Protein AF-A0A5M3MTY5-F1 (afdb_monomer)

Organism: Coniophora puteana (strain RWD-64-598) (NCBI:txid741705)

Structure (mmCIF, N/CA/C/O backbone):
data_AF-A0A5M3MTY5-F1
#
_entry.id   AF-A0A5M3MTY5-F1
#
loop_
_atom_site.group_PDB
_atom_site.id
_atom_site.type_symbol
_atom_site.label_atom_id
_atom_site.label_alt_id
_atom_site.label_comp_id
_atom_site.label_asym_id
_atom_site.label_entity_id
_atom_site.label_seq_id
_atom_site.pdbx_PDB_ins_code
_atom_site.Cartn_x
_atom_site.Cartn_y
_atom_site.Cartn_z
_atom_site.occupancy
_atom_site.B_iso_or_equiv
_atom_site.auth_seq_id
_atom_site.auth_comp_id
_atom_site.auth_asym_id
_atom_site.auth_atom_id
_atom_site.pdbx_PDB_model_num
ATOM 1 N N . MET A 1 1 ? 20.789 44.367 -53.274 1.00 40.34 1 MET A N 1
ATOM 2 C CA . MET A 1 1 ? 20.103 43.504 -52.290 1.00 40.34 1 MET A CA 1
ATOM 3 C C . MET A 1 1 ? 20.953 42.261 -52.103 1.00 40.34 1 MET A C 1
ATOM 5 O O . MET A 1 1 ? 20.947 41.407 -52.975 1.00 40.34 1 MET A O 1
ATOM 9 N N . ALA A 1 2 ? 21.755 42.217 -51.040 1.00 40.66 2 ALA A N 1
ATOM 10 C CA . ALA A 1 2 ? 22.569 41.060 -50.679 1.00 40.66 2 ALA A CA 1
ATOM 11 C C . ALA A 1 2 ? 21.967 40.457 -49.405 1.00 40.66 2 ALA A C 1
ATOM 13 O O . ALA A 1 2 ? 21.830 41.162 -48.406 1.00 40.66 2 ALA A O 1
ATOM 14 N N . ALA A 1 3 ? 21.542 39.197 -49.475 1.00 44.22 3 ALA A N 1
ATOM 15 C CA . ALA A 1 3 ? 21.008 38.455 -48.342 1.00 44.22 3 ALA A CA 1
ATOM 16 C C . ALA A 1 3 ? 22.169 37.788 -47.596 1.00 44.22 3 ALA A C 1
ATOM 18 O O . ALA A 1 3 ? 22.919 37.008 -48.177 1.00 44.22 3 ALA A O 1
ATOM 19 N N . ILE A 1 4 ? 22.324 38.132 -46.319 1.00 45.62 4 ILE A N 1
ATOM 20 C CA . ILE A 1 4 ? 23.281 37.516 -45.402 1.00 45.62 4 ILE A CA 1
ATOM 21 C C . ILE A 1 4 ? 22.563 36.336 -44.747 1.00 45.62 4 ILE A C 1
ATOM 23 O O . ILE A 1 4 ? 21.676 36.528 -43.920 1.00 45.62 4 ILE A O 1
ATOM 27 N N . THR A 1 5 ? 22.920 35.116 -45.136 1.00 51.41 5 THR A N 1
ATOM 28 C CA . THR A 1 5 ? 22.515 33.882 -44.455 1.00 51.41 5 THR A CA 1
ATOM 29 C C . THR A 1 5 ? 23.591 33.515 -43.438 1.00 51.41 5 THR A C 1
ATOM 31 O O . THR A 1 5 ? 24.641 32.995 -43.813 1.00 51.41 5 THR A O 1
ATOM 34 N N . SER A 1 6 ? 23.360 33.805 -42.157 1.00 47.09 6 SER A N 1
ATOM 35 C CA . SER A 1 6 ? 24.191 33.299 -41.064 1.00 47.09 6 SER A CA 1
ATOM 36 C C . SER A 1 6 ? 23.763 31.872 -40.715 1.00 47.09 6 SER A C 1
ATOM 38 O O . SER A 1 6 ? 22.662 31.630 -40.225 1.00 47.09 6 SER A O 1
ATOM 40 N N . SER A 1 7 ? 24.637 30.905 -40.996 1.00 43.09 7 SER A N 1
ATOM 41 C CA . SER A 1 7 ? 24.494 29.527 -40.533 1.00 43.09 7 SER A CA 1
ATOM 42 C C . SER A 1 7 ? 24.956 29.438 -39.080 1.00 43.09 7 SER A C 1
ATOM 44 O O . SER A 1 7 ? 26.149 29.551 -38.799 1.00 43.09 7 SER A O 1
ATOM 46 N N . TRP A 1 8 ? 24.022 29.236 -38.157 1.00 44.97 8 TRP A N 1
ATOM 47 C CA . TRP A 1 8 ? 24.333 28.870 -36.780 1.00 44.97 8 TRP A CA 1
ATOM 48 C C . TRP A 1 8 ? 24.581 27.362 -36.730 1.00 44.97 8 TRP A C 1
ATOM 50 O O . TRP A 1 8 ? 23.643 26.572 -36.787 1.00 44.97 8 TRP A O 1
ATOM 60 N N . THR A 1 9 ? 25.844 26.950 -36.669 1.00 48.19 9 THR A N 1
ATOM 61 C CA . THR A 1 9 ? 26.203 25.567 -36.340 1.00 48.19 9 THR A CA 1
ATOM 62 C C . THR A 1 9 ? 26.077 25.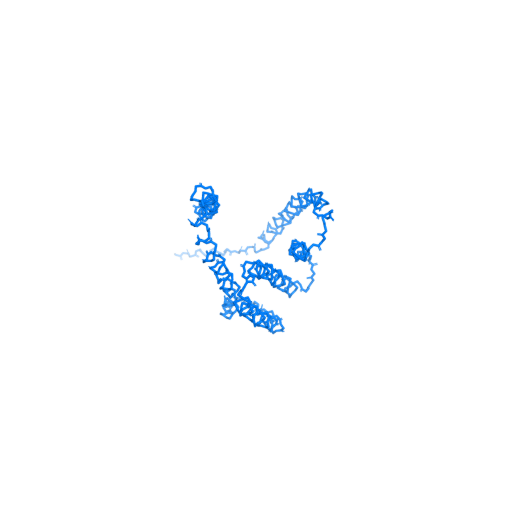403 -34.831 1.00 48.19 9 THR A C 1
ATOM 64 O O . THR A 1 9 ? 26.938 25.854 -34.076 1.00 48.19 9 THR A O 1
ATOM 67 N N . PHE A 1 10 ? 24.957 24.827 -34.401 1.00 49.91 10 PHE A N 1
ATOM 68 C CA . PHE A 1 10 ? 24.716 24.446 -33.015 1.00 49.91 10 PHE A CA 1
ATOM 69 C C . PHE A 1 10 ? 25.682 23.309 -32.651 1.00 49.91 10 PHE A C 1
ATOM 71 O O . PHE A 1 10 ? 25.697 22.273 -33.310 1.00 49.91 10 PHE A O 1
ATOM 78 N N . ASN A 1 11 ? 26.552 23.545 -31.671 1.00 47.94 11 ASN A N 1
ATOM 79 C CA . ASN A 1 11 ? 27.636 22.636 -31.309 1.00 47.94 11 ASN A CA 1
ATOM 80 C C . ASN A 1 11 ? 27.154 21.705 -30.181 1.00 47.94 11 ASN A C 1
ATOM 82 O O . ASN A 1 11 ? 27.342 22.011 -29.004 1.00 47.94 11 ASN A O 1
ATOM 86 N N . GLU A 1 12 ? 26.476 20.609 -30.544 1.00 51.62 12 GLU A N 1
ATOM 87 C CA . GLU A 1 12 ? 25.853 19.646 -29.608 1.00 51.62 12 GLU A CA 1
ATOM 88 C C . GLU A 1 12 ? 26.841 19.099 -28.564 1.00 51.62 12 GLU A C 1
ATOM 90 O O . GLU A 1 12 ? 26.490 18.940 -27.400 1.00 51.62 12 GLU A O 1
ATOM 95 N N . THR A 1 13 ? 28.117 18.949 -28.923 1.00 53.03 13 THR A N 1
ATOM 96 C CA . THR A 1 13 ? 29.144 18.370 -28.042 1.00 53.03 13 THR A CA 1
ATOM 97 C C . THR A 1 13 ? 29.456 19.198 -26.795 1.00 53.03 13 THR A C 1
ATOM 99 O O . THR A 1 13 ? 30.061 18.683 -25.861 1.00 53.03 13 THR A O 1
ATOM 102 N N . GLN A 1 14 ? 29.108 20.489 -26.775 1.00 46.53 14 GLN A N 1
ATOM 103 C CA . GLN A 1 14 ? 29.392 21.356 -25.628 1.00 46.53 14 GLN A CA 1
ATOM 104 C C . GLN A 1 14 ? 28.299 21.283 -24.550 1.00 46.53 14 GLN A C 1
ATOM 106 O O . GLN A 1 14 ? 28.597 21.513 -23.384 1.00 46.53 14 GLN A O 1
ATOM 111 N N . TYR A 1 15 ? 27.066 20.920 -24.917 1.00 53.62 15 TYR A N 1
ATOM 112 C CA . TYR A 1 15 ? 25.978 20.738 -23.951 1.00 53.62 15 TYR A CA 1
ATOM 113 C C . TYR A 1 15 ? 26.081 19.407 -23.200 1.00 53.62 15 TYR A C 1
ATOM 115 O O . TYR A 1 15 ? 25.767 19.364 -22.012 1.00 53.62 15 TYR A O 1
ATOM 123 N N . ASP A 1 16 ? 26.567 18.349 -23.852 1.00 51.66 16 ASP A N 1
ATOM 124 C CA . ASP A 1 16 ? 26.639 17.021 -23.232 1.00 51.66 16 ASP A CA 1
ATOM 125 C C . ASP A 1 16 ? 27.664 16.965 -22.083 1.00 51.66 16 ASP A C 1
ATOM 127 O O . ASP A 1 16 ? 27.363 16.438 -21.015 1.00 51.66 16 ASP A O 1
ATOM 131 N N . LEU A 1 17 ? 28.828 17.611 -22.237 1.00 56.81 17 LEU A N 1
ATOM 132 C CA . LEU A 1 17 ? 29.884 17.617 -21.211 1.00 56.81 17 LEU A CA 1
ATOM 133 C C . LEU A 1 17 ? 29.506 18.414 -19.949 1.00 56.81 17 LEU A C 1
ATOM 135 O O . LEU A 1 17 ? 29.879 18.037 -18.842 1.00 56.81 17 LEU A O 1
ATOM 139 N N . GLU A 1 18 ? 28.747 19.504 -20.090 1.00 53.78 18 GLU A N 1
ATOM 140 C CA . GLU A 1 18 ? 28.342 20.348 -18.953 1.00 53.78 18 GLU A CA 1
ATOM 141 C C . GLU A 1 18 ? 27.180 19.726 -18.152 1.00 53.78 18 GLU A C 1
ATOM 143 O O . GLU A 1 18 ? 27.037 19.954 -16.946 1.00 53.78 18 GLU A O 1
ATOM 148 N N . VAL A 1 19 ? 26.357 18.898 -18.807 1.00 55.38 19 VAL A N 1
ATOM 149 C CA . VAL A 1 19 ? 25.283 18.128 -18.165 1.00 55.38 19 VAL A CA 1
ATOM 150 C C . VAL A 1 19 ? 25.847 16.930 -17.394 1.00 55.38 19 VAL A C 1
ATOM 152 O O . VAL A 1 19 ? 25.357 16.644 -16.300 1.00 55.38 19 VAL A O 1
ATOM 155 N N . GLU A 1 20 ? 26.899 16.282 -17.899 1.00 57.00 20 GLU A N 1
ATOM 156 C CA . GLU A 1 20 ? 27.524 15.110 -17.269 1.00 57.00 20 GLU A CA 1
ATOM 157 C C . GLU A 1 20 ? 28.272 15.475 -15.967 1.00 57.00 20 GLU A C 1
ATOM 159 O O . GLU A 1 20 ? 28.032 14.850 -14.933 1.00 57.00 20 GLU A O 1
ATOM 164 N N . ASP A 1 21 ? 29.033 16.579 -15.946 1.00 58.31 21 ASP A N 1
ATOM 165 C CA . ASP A 1 21 ? 29.718 17.075 -14.731 1.00 58.31 21 ASP A CA 1
ATOM 166 C C . ASP A 1 21 ? 28.735 17.575 -13.646 1.00 58.31 21 ASP A C 1
ATOM 168 O O . ASP A 1 21 ? 28.963 17.436 -12.439 1.00 58.31 21 ASP A O 1
ATOM 172 N N . SER A 1 22 ? 27.598 18.141 -14.061 1.00 55.97 22 SER A N 1
ATOM 173 C CA . SER A 1 22 ? 26.515 18.593 -13.174 1.00 55.97 22 SER A CA 1
ATOM 174 C C . SER A 1 22 ? 25.747 17.422 -12.544 1.00 55.97 22 SER A C 1
ATOM 176 O O . SER A 1 22 ? 25.357 17.482 -11.368 1.00 55.97 22 SER A O 1
ATOM 178 N N . LEU A 1 23 ? 25.543 16.344 -13.306 1.00 57.47 23 LEU A N 1
ATOM 179 C CA . LEU A 1 23 ? 24.902 15.115 -12.840 1.00 57.47 23 LEU A CA 1
ATOM 180 C C . LEU A 1 23 ? 25.797 14.351 -11.860 1.00 57.47 23 LEU A C 1
ATOM 182 O O . LEU A 1 23 ? 25.300 13.928 -10.815 1.00 57.47 23 LEU A O 1
ATOM 186 N N . ASP A 1 24 ? 27.100 14.262 -12.125 1.00 62.66 24 ASP A N 1
ATOM 187 C CA . ASP A 1 24 ? 28.046 13.535 -11.269 1.00 62.66 24 ASP A CA 1
ATOM 188 C C . ASP A 1 24 ? 28.274 14.242 -9.915 1.00 62.66 24 ASP A C 1
ATOM 190 O O . ASP A 1 24 ? 28.250 13.629 -8.837 1.00 62.66 24 ASP A O 1
ATOM 194 N N . ALA A 1 25 ? 28.346 15.579 -9.929 1.00 57.53 25 ALA A N 1
ATOM 195 C CA . ALA A 1 25 ? 28.434 16.383 -8.709 1.00 57.53 25 ALA A CA 1
ATOM 196 C C . ALA A 1 25 ? 27.156 16.296 -7.849 1.00 57.53 25 ALA A C 1
ATOM 198 O O . ALA A 1 25 ? 27.225 16.245 -6.615 1.00 57.53 25 ALA A O 1
ATOM 199 N N . ARG A 1 26 ? 25.972 16.241 -8.475 1.00 54.19 26 ARG A N 1
ATOM 200 C CA . ARG A 1 26 ? 24.691 16.082 -7.765 1.00 54.19 26 ARG A CA 1
ATOM 201 C C . ARG A 1 26 ? 24.493 14.665 -7.232 1.00 54.19 26 ARG A C 1
ATOM 203 O O . ARG A 1 26 ? 24.020 14.523 -6.103 1.00 54.19 26 ARG A O 1
ATOM 210 N N . ALA A 1 27 ? 24.902 13.645 -7.983 1.00 59.47 27 ALA A N 1
ATOM 211 C CA . ALA A 1 27 ? 24.867 12.252 -7.547 1.00 59.47 27 ALA A CA 1
ATOM 212 C C . ALA A 1 27 ? 25.756 12.033 -6.313 1.00 59.47 27 ALA A C 1
ATOM 214 O O . ALA A 1 27 ? 25.330 11.420 -5.333 1.00 59.47 27 ALA A O 1
ATOM 215 N N . THR A 1 28 ? 26.947 12.634 -6.291 1.00 55.75 28 THR A N 1
ATOM 216 C CA . THR A 1 28 ? 27.901 12.493 -5.180 1.00 55.75 28 THR A CA 1
ATOM 217 C C . THR A 1 28 ? 27.447 13.212 -3.898 1.00 55.75 28 THR A C 1
ATOM 219 O O . THR A 1 28 ? 27.681 12.732 -2.785 1.00 55.75 28 THR A O 1
ATOM 222 N N . ILE A 1 29 ? 26.754 14.350 -4.014 1.00 56.00 29 ILE A N 1
ATOM 223 C CA . ILE A 1 29 ? 26.251 15.103 -2.850 1.00 56.00 29 ILE A CA 1
ATOM 224 C C . ILE A 1 29 ? 24.963 14.476 -2.287 1.00 56.00 29 ILE A C 1
ATOM 226 O O . ILE A 1 29 ? 24.818 14.368 -1.066 1.00 56.00 29 ILE A O 1
ATOM 230 N N . LEU A 1 30 ? 24.054 13.994 -3.144 1.00 54.66 30 LEU A N 1
ATOM 231 C CA . LEU A 1 30 ? 22.811 13.340 -2.710 1.00 54.66 30 LEU A CA 1
ATOM 232 C C . LEU A 1 30 ? 23.047 11.957 -2.085 1.00 54.66 30 LEU A C 1
ATOM 234 O O . LEU A 1 30 ? 22.329 11.580 -1.155 1.00 54.66 30 LEU A O 1
ATOM 238 N N . THR A 1 31 ? 24.071 11.227 -2.531 1.00 56.28 31 THR A N 1
ATOM 239 C CA . THR A 1 31 ? 24.451 9.932 -1.940 1.00 56.28 31 THR A CA 1
ATOM 240 C C . THR A 1 31 ? 25.131 10.084 -0.578 1.00 56.28 31 THR A C 1
ATOM 242 O O . THR A 1 31 ? 24.904 9.263 0.310 1.00 56.28 31 THR A O 1
ATOM 245 N N . ARG A 1 32 ? 25.901 11.159 -0.342 1.00 50.31 32 ARG A N 1
ATOM 246 C CA . ARG A 1 32 ? 26.574 11.386 0.954 1.00 50.31 32 ARG A CA 1
ATOM 247 C C . ARG A 1 32 ? 25.668 11.917 2.061 1.00 50.31 32 ARG A C 1
ATOM 249 O O . ARG A 1 32 ? 25.877 11.556 3.219 1.00 50.31 32 ARG A O 1
ATOM 256 N N . ILE A 1 33 ? 24.699 12.774 1.736 1.00 53.38 33 ILE A N 1
ATOM 257 C CA . ILE A 1 33 ? 23.871 13.436 2.759 1.00 53.38 33 ILE A CA 1
ATOM 258 C C . ILE A 1 33 ? 22.736 12.520 3.244 1.00 53.38 33 ILE A C 1
ATOM 260 O O . ILE A 1 33 ? 22.462 12.489 4.438 1.00 53.38 33 ILE A O 1
ATOM 264 N N . ASN A 1 34 ? 22.155 11.681 2.381 1.00 54.59 34 ASN A N 1
ATOM 265 C CA . ASN A 1 34 ? 21.046 10.806 2.786 1.00 54.59 34 ASN A CA 1
ATOM 266 C C . ASN A 1 34 ? 21.481 9.546 3.553 1.00 54.59 34 ASN A C 1
ATOM 268 O O . ASN A 1 34 ? 20.701 9.003 4.332 1.00 54.59 34 ASN A O 1
ATOM 272 N N . PHE A 1 35 ? 22.713 9.063 3.363 1.00 55.97 35 PHE A N 1
ATOM 273 C CA . PHE A 1 35 ? 23.113 7.765 3.918 1.00 55.97 35 PHE A CA 1
ATOM 274 C C . PHE A 1 35 ? 23.527 7.834 5.399 1.00 55.97 35 PHE A C 1
ATOM 276 O O . PHE A 1 35 ? 23.278 6.892 6.149 1.00 55.97 35 PHE A O 1
ATOM 283 N N . SER A 1 36 ? 24.121 8.943 5.864 1.00 54.06 36 SER A N 1
ATOM 284 C CA . SER A 1 36 ? 24.579 9.056 7.265 1.00 54.06 36 SER A CA 1
ATOM 285 C C . SER A 1 36 ? 23.437 9.331 8.259 1.00 54.06 36 SER A C 1
ATOM 287 O O . SER A 1 36 ? 23.463 8.838 9.392 1.00 54.06 36 SER A O 1
ATOM 289 N N . GLU A 1 37 ? 22.385 10.024 7.818 1.00 60.69 37 GLU A N 1
ATOM 290 C CA . GLU A 1 37 ? 21.162 10.243 8.600 1.00 60.69 37 GLU A CA 1
ATOM 291 C C . GLU A 1 37 ? 20.311 8.957 8.684 1.00 60.69 37 GLU A C 1
ATOM 293 O O . GLU A 1 37 ? 19.763 8.632 9.738 1.00 60.69 37 GLU A O 1
ATOM 298 N N . TYR A 1 38 ? 20.328 8.126 7.631 1.00 56.28 38 TYR A N 1
ATOM 299 C CA . TYR A 1 38 ? 19.698 6.797 7.624 1.00 56.28 38 TYR A CA 1
ATOM 300 C C . TYR A 1 38 ? 20.275 5.852 8.694 1.00 56.28 38 TYR A C 1
ATOM 302 O O . TYR A 1 38 ? 19.530 5.121 9.345 1.00 56.28 38 TYR A O 1
ATOM 310 N N . PHE A 1 39 ? 21.597 5.867 8.914 1.00 54.88 39 PHE A N 1
ATOM 311 C CA . PHE A 1 39 ? 22.261 4.976 9.878 1.00 54.88 39 PHE A CA 1
ATOM 312 C C . PHE A 1 39 ? 22.109 5.415 11.339 1.00 54.88 39 PHE A C 1
ATOM 314 O O . PHE A 1 39 ? 22.115 4.572 12.235 1.00 54.88 39 PHE A O 1
ATOM 321 N N . THR A 1 40 ? 21.921 6.707 11.608 1.00 55.25 40 THR A N 1
ATOM 322 C CA . THR A 1 40 ? 21.677 7.199 12.976 1.00 55.25 40 THR A CA 1
ATOM 323 C C . THR A 1 40 ? 20.247 6.944 13.455 1.00 55.25 40 THR A C 1
ATOM 325 O O . THR A 1 40 ? 20.007 6.909 14.660 1.00 55.25 40 THR A O 1
ATOM 328 N N . GLU A 1 41 ? 19.304 6.650 12.557 1.00 54.22 41 GLU A N 1
ATOM 329 C CA . 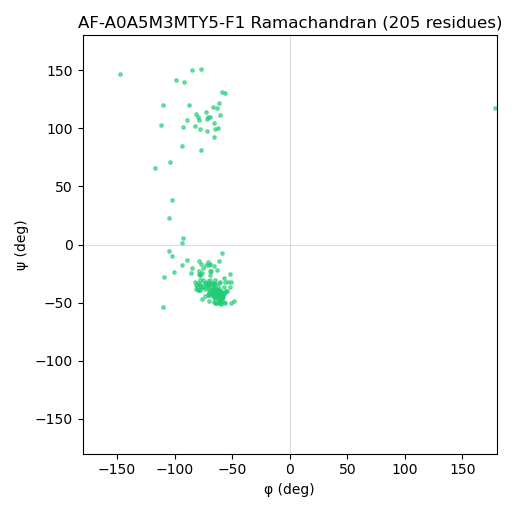GLU A 1 41 ? 18.033 6.029 12.935 1.00 54.22 41 GLU A CA 1
ATOM 330 C C . GLU A 1 41 ? 18.156 4.529 13.228 1.00 54.22 41 GLU A C 1
ATOM 332 O O . GLU A 1 41 ? 17.356 4.032 14.017 1.00 54.22 41 GLU A O 1
ATOM 337 N N . VAL A 1 42 ? 19.150 3.808 12.682 1.00 57.34 42 VAL A N 1
ATOM 338 C CA . VAL A 1 42 ? 19.324 2.353 12.900 1.00 57.34 42 VAL A CA 1
ATOM 339 C C . VAL A 1 42 ? 19.537 2.006 14.376 1.00 57.34 42 VAL A C 1
ATOM 341 O O . VAL A 1 42 ? 19.029 0.992 14.855 1.00 57.34 42 VAL A O 1
ATOM 344 N N . SER A 1 43 ? 20.173 2.897 15.137 1.00 51.03 43 SER A N 1
ATOM 345 C CA . SER A 1 43 ? 20.325 2.765 16.591 1.00 51.03 43 SER A CA 1
ATOM 346 C C . SER A 1 43 ? 19.005 2.922 17.367 1.00 51.03 43 SER A C 1
ATOM 348 O O . SER A 1 43 ? 18.862 2.358 18.448 1.00 51.03 43 SER A O 1
ATOM 350 N N . LYS A 1 44 ? 17.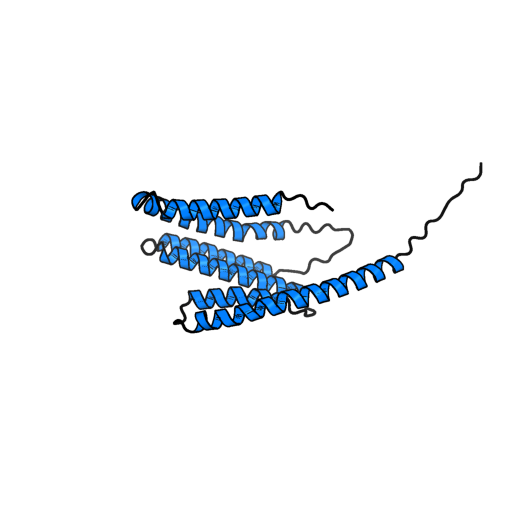982 3.593 16.813 1.00 54.84 44 LYS A N 1
ATOM 351 C CA . LYS A 1 44 ? 16.621 3.607 17.395 1.00 54.84 44 LYS A CA 1
ATOM 352 C C . LYS A 1 44 ? 15.874 2.295 17.158 1.00 54.84 44 LYS A C 1
ATOM 354 O O . LYS A 1 44 ? 14.916 1.990 17.866 1.00 54.84 44 LYS A O 1
ATOM 359 N N . ILE A 1 45 ? 16.302 1.510 16.175 1.00 58.88 45 ILE A N 1
ATOM 360 C CA . ILE A 1 45 ? 15.659 0.250 15.796 1.00 58.88 45 ILE A CA 1
ATOM 361 C C . ILE A 1 45 ? 16.000 -0.821 16.831 1.00 58.88 45 ILE A C 1
ATOM 363 O O . ILE A 1 45 ? 15.147 -1.642 17.143 1.00 58.88 45 ILE A O 1
ATOM 367 N N . GLU A 1 46 ? 17.172 -0.759 17.467 1.00 59.56 46 GLU A N 1
ATOM 368 C CA . GLU A 1 46 ? 17.548 -1.642 18.582 1.00 59.56 46 GLU A CA 1
ATOM 369 C C . GLU A 1 46 ? 16.532 -1.585 19.745 1.00 59.56 46 GLU A C 1
ATOM 371 O O . GLU A 1 46 ? 16.207 -2.611 20.344 1.00 59.56 46 GLU A O 1
ATOM 376 N N . LEU A 1 47 ? 15.905 -0.420 19.962 1.00 58.09 47 LEU A N 1
ATOM 377 C CA . LEU A 1 47 ? 14.802 -0.239 20.914 1.00 58.09 47 LEU A CA 1
ATOM 378 C C . LEU A 1 47 ? 13.499 -0.945 20.472 1.00 58.09 47 LEU A C 1
ATOM 380 O O . LEU A 1 47 ? 12.714 -1.390 21.305 1.00 58.09 47 LEU A O 1
ATOM 384 N N . VAL A 1 48 ? 13.267 -1.078 19.161 1.00 60.06 48 VAL A N 1
ATOM 385 C CA . VAL A 1 48 ? 12.121 -1.795 18.566 1.00 60.06 48 VAL A CA 1
ATOM 386 C C . VAL A 1 48 ? 12.353 -3.313 18.552 1.00 60.06 48 VAL A C 1
ATOM 388 O O . VAL A 1 48 ? 11.404 -4.078 18.726 1.00 60.06 48 VAL A O 1
ATOM 391 N N . TRP A 1 49 ? 13.603 -3.766 18.395 1.00 62.56 49 TRP A N 1
ATOM 392 C CA . TRP A 1 49 ? 13.967 -5.192 18.359 1.00 62.56 49 TRP A CA 1
ATOM 393 C C . TRP A 1 49 ? 13.887 -5.897 19.722 1.00 62.56 49 TRP A C 1
ATOM 395 O O . TRP A 1 49 ? 13.808 -7.126 19.745 1.00 62.56 49 TRP A O 1
ATOM 405 N N . MET A 1 50 ? 13.869 -5.163 20.842 1.00 71.88 50 MET A N 1
ATOM 406 C CA . MET A 1 50 ? 13.756 -5.751 22.188 1.00 71.88 50 MET A CA 1
ATOM 407 C C . MET A 1 50 ? 12.329 -6.165 22.585 1.00 71.88 50 MET A C 1
ATOM 409 O O . MET A 1 50 ? 12.157 -6.909 23.551 1.00 71.88 50 MET A O 1
ATOM 413 N N . HIS A 1 51 ? 11.298 -5.725 21.859 1.00 69.06 51 HIS A N 1
ATOM 414 C CA . HIS A 1 51 ? 9.922 -6.143 22.131 1.00 69.06 51 HIS A CA 1
ATOM 415 C C . HIS A 1 51 ? 9.578 -7.482 21.446 1.00 69.06 51 HIS A C 1
ATOM 417 O O . HIS A 1 51 ? 10.113 -7.794 20.380 1.00 69.06 51 HIS A O 1
ATOM 423 N N . PRO A 1 52 ? 8.665 -8.293 22.025 1.00 78.31 52 PRO A N 1
ATOM 424 C CA . PRO A 1 52 ? 8.218 -9.534 21.405 1.00 78.31 52 PRO A CA 1
ATOM 425 C C . PRO A 1 52 ? 7.665 -9.250 20.004 1.00 78.31 52 PRO A C 1
ATOM 427 O O . PRO A 1 52 ? 6.865 -8.334 19.798 1.00 78.31 52 PRO A O 1
ATOM 430 N N . LYS A 1 53 ? 8.144 -10.020 19.024 1.00 72.88 53 LYS A N 1
ATOM 431 C CA . LYS A 1 53 ? 7.880 -9.770 17.606 1.00 72.88 53 LYS A CA 1
ATOM 432 C C . LYS A 1 53 ? 6.432 -10.108 17.261 1.00 72.88 53 LYS A C 1
ATOM 434 O O . LYS A 1 53 ? 6.100 -11.259 16.999 1.00 72.88 53 LYS A O 1
ATOM 439 N N . ASN A 1 54 ? 5.583 -9.088 17.223 1.00 82.44 54 ASN A N 1
ATOM 440 C CA . ASN A 1 54 ? 4.246 -9.186 16.649 1.00 82.44 54 ASN A CA 1
ATOM 441 C C . ASN A 1 54 ? 4.322 -9.156 15.114 1.00 82.44 54 ASN A C 1
ATOM 443 O O . ASN A 1 54 ? 5.199 -8.506 14.540 1.00 82.44 54 ASN A O 1
ATOM 447 N N . THR A 1 55 ? 3.364 -9.795 14.437 1.00 80.12 55 THR A 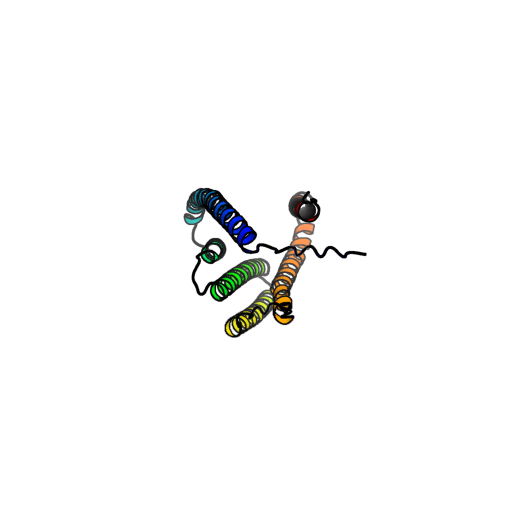N 1
ATOM 448 C CA . THR A 1 55 ? 3.255 -9.807 12.963 1.00 80.12 55 THR A CA 1
ATOM 449 C C . THR A 1 55 ? 3.288 -8.395 12.365 1.00 80.12 55 THR A C 1
ATOM 451 O O . THR A 1 55 ? 3.930 -8.166 11.344 1.00 80.12 55 THR A O 1
ATOM 454 N N . MET A 1 56 ? 2.681 -7.423 13.057 1.00 77.00 56 MET A N 1
ATOM 455 C CA . MET A 1 56 ? 2.720 -5.998 12.704 1.00 77.00 56 MET A CA 1
ATOM 456 C C . MET A 1 56 ? 4.136 -5.408 12.656 1.00 77.00 56 MET A C 1
ATOM 458 O O . MET A 1 56 ? 4.449 -4.643 11.747 1.00 77.00 56 MET A O 1
ATOM 462 N N . SER A 1 57 ? 5.002 -5.770 13.606 1.00 80.19 57 SER A N 1
ATOM 463 C CA . SER A 1 57 ? 6.386 -5.287 13.643 1.00 80.19 57 SER A CA 1
ATOM 464 C C . SER A 1 57 ? 7.198 -5.848 12.476 1.00 80.19 57 SER A C 1
ATOM 466 O O . SER A 1 57 ? 8.018 -5.138 11.903 1.00 80.19 57 SER A O 1
ATOM 468 N N . CYS A 1 58 ? 6.936 -7.101 12.089 1.00 81.62 58 CYS A N 1
ATOM 469 C CA . CYS A 1 58 ? 7.565 -7.716 10.921 1.00 81.62 58 CYS A CA 1
ATOM 470 C C . CYS A 1 58 ? 7.169 -6.985 9.628 1.00 81.62 58 CYS A C 1
ATOM 472 O O . CYS A 1 58 ? 8.042 -6.555 8.882 1.00 81.62 58 CYS A O 1
ATOM 474 N N . LEU A 1 59 ? 5.867 -6.755 9.413 1.00 82.56 59 LEU A N 1
ATOM 475 C CA . LEU A 1 59 ? 5.355 -6.018 8.248 1.00 82.56 59 LEU A CA 1
ATOM 476 C C . LEU A 1 59 ? 5.954 -4.605 8.141 1.00 82.56 59 LEU A C 1
ATOM 478 O O . LEU A 1 59 ? 6.361 -4.188 7.060 1.00 82.56 59 LEU A O 1
ATOM 482 N N . PHE A 1 60 ? 6.067 -3.891 9.266 1.00 78.75 60 PHE A N 1
ATOM 483 C CA . PHE A 1 60 ? 6.654 -2.549 9.294 1.00 78.75 60 PHE A CA 1
ATOM 484 C C . PHE A 1 60 ? 8.134 -2.541 8.892 1.00 78.75 60 PHE A C 1
ATOM 486 O O . PHE A 1 60 ? 8.558 -1.695 8.108 1.00 78.75 60 PHE A O 1
ATOM 493 N N . ILE A 1 61 ? 8.912 -3.493 9.413 1.00 81.62 61 ILE A N 1
ATOM 494 C CA . ILE A 1 61 ? 10.326 -3.664 9.063 1.00 81.62 61 ILE A CA 1
ATOM 495 C C . ILE A 1 61 ? 10.442 -3.935 7.564 1.00 81.62 61 ILE A C 1
ATOM 497 O O . ILE A 1 61 ? 11.164 -3.230 6.867 1.00 81.62 61 ILE A O 1
ATOM 501 N N . VAL A 1 62 ? 9.683 -4.899 7.049 1.00 83.12 62 VAL A N 1
ATOM 502 C CA . VAL A 1 62 ? 9.739 -5.265 5.632 1.00 83.12 62 VAL A CA 1
ATOM 503 C C . VAL A 1 62 ? 9.400 -4.061 4.740 1.00 83.12 62 VAL A C 1
ATOM 505 O O . VAL A 1 62 ? 10.166 -3.764 3.829 1.00 83.12 62 VAL A O 1
ATOM 508 N N . ASN A 1 63 ? 8.351 -3.293 5.053 1.00 80.00 63 ASN A N 1
ATOM 509 C CA . ASN A 1 63 ? 8.006 -2.074 4.310 1.00 80.00 63 ASN A CA 1
ATOM 510 C C . ASN A 1 63 ? 9.133 -1.017 4.340 1.00 80.00 63 ASN A C 1
ATOM 512 O O . ASN A 1 63 ? 9.485 -0.417 3.323 1.00 80.00 63 ASN A O 1
ATOM 516 N N . ARG A 1 64 ? 9.750 -0.812 5.512 1.00 81.81 64 ARG A N 1
ATOM 517 C CA . ARG A 1 64 ? 10.784 0.215 5.699 1.00 81.81 64 ARG A CA 1
ATOM 518 C C . ARG A 1 64 ? 12.107 -0.130 5.020 1.00 81.81 64 ARG A C 1
ATOM 520 O O . ARG A 1 64 ? 12.769 0.770 4.516 1.00 81.81 64 ARG A O 1
ATOM 527 N N . TYR A 1 65 ? 12.493 -1.402 5.000 1.00 81.25 65 TYR A N 1
ATOM 528 C CA . TYR A 1 65 ? 13.774 -1.829 4.432 1.00 81.25 65 TYR A CA 1
ATOM 529 C C . TYR A 1 65 ? 13.694 -2.268 2.969 1.00 81.25 65 TYR A C 1
ATOM 531 O O . TYR A 1 65 ? 14.726 -2.281 2.306 1.00 81.25 65 TYR A O 1
ATOM 539 N N . LEU A 1 66 ? 12.507 -2.577 2.436 1.00 79.12 66 LEU A N 1
ATOM 540 C CA . LEU A 1 66 ? 12.353 -2.840 1.003 1.00 79.12 66 LEU A CA 1
ATOM 541 C C . LEU A 1 66 ? 12.615 -1.587 0.168 1.00 79.12 66 LEU A C 1
ATOM 543 O O . LEU A 1 66 ? 13.352 -1.667 -0.802 1.00 79.12 66 LEU A O 1
ATOM 547 N N . THR A 1 67 ? 12.088 -0.429 0.578 1.00 76.75 67 THR A N 1
ATOM 548 C CA . 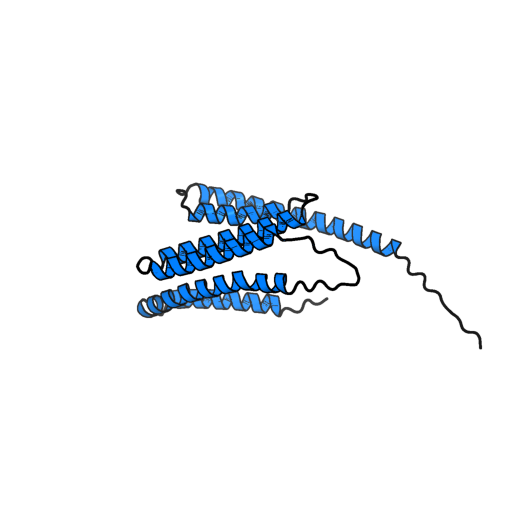THR A 1 67 ? 12.241 0.845 -0.151 1.00 76.75 67 THR A CA 1
ATOM 549 C C . THR A 1 67 ? 13.693 1.192 -0.526 1.00 76.75 67 THR A C 1
ATOM 551 O O . THR A 1 67 ? 13.949 1.456 -1.699 1.00 76.75 67 THR A O 1
ATOM 554 N N . PRO A 1 68 ? 14.675 1.155 0.397 1.00 78.31 68 PRO A N 1
ATOM 555 C CA . PRO A 1 68 ? 16.066 1.438 0.050 1.00 78.31 68 PRO A CA 1
ATOM 556 C C . PRO A 1 68 ? 16.726 0.365 -0.835 1.00 78.31 68 PRO A C 1
ATOM 558 O O . PRO A 1 68 ? 17.676 0.679 -1.549 1.00 78.31 68 PRO A O 1
ATOM 561 N N . LEU A 1 69 ? 16.235 -0.883 -0.841 1.00 78.75 69 LEU A N 1
ATOM 562 C CA . LEU A 1 69 ? 16.775 -1.947 -1.702 1.00 78.75 69 LEU A CA 1
ATOM 563 C C . LEU A 1 69 ? 16.456 -1.734 -3.188 1.00 78.75 69 LEU A C 1
ATOM 565 O O . LEU A 1 69 ? 17.121 -2.333 -4.031 1.00 78.75 69 LEU A O 1
ATOM 569 N N . GLY A 1 70 ? 15.475 -0.886 -3.513 1.00 74.44 70 GLY A N 1
ATOM 570 C CA . GLY A 1 70 ? 15.133 -0.506 -4.887 1.00 74.44 70 GLY A CA 1
ATOM 571 C C . GLY A 1 70 ? 16.184 0.359 -5.584 1.00 74.44 70 GLY A C 1
ATOM 572 O O . GLY A 1 70 ? 16.178 0.452 -6.806 1.00 74.44 70 GLY A O 1
ATOM 573 N N . PHE A 1 71 ? 17.108 0.966 -4.835 1.00 73.75 71 PHE A N 1
ATOM 574 C CA . PHE A 1 71 ? 18.130 1.872 -5.375 1.00 73.75 71 PHE A CA 1
ATOM 575 C C . PHE A 1 71 ? 19.452 1.182 -5.740 1.00 73.75 71 PHE A C 1
ATOM 577 O O . PHE A 1 71 ? 20.416 1.855 -6.087 1.00 73.75 71 PHE A O 1
ATOM 584 N N . ILE A 1 72 ? 19.533 -0.148 -5.651 1.00 80.00 72 ILE A N 1
ATOM 585 C CA . ILE A 1 72 ? 20.742 -0.879 -6.045 1.00 80.00 72 ILE A CA 1
ATOM 586 C C . ILE A 1 72 ? 20.757 -0.986 -7.577 1.00 80.00 72 ILE A C 1
ATOM 588 O O . ILE A 1 72 ? 19.969 -1.726 -8.165 1.00 80.00 72 ILE A O 1
ATOM 592 N N . GLU A 1 73 ? 21.640 -0.217 -8.217 1.00 64.56 73 GLU A N 1
ATOM 593 C CA . GLU A 1 73 ? 21.824 -0.187 -9.671 1.00 64.56 73 GLU A CA 1
ATOM 594 C C . GLU A 1 73 ? 22.258 -1.564 -10.200 1.00 64.56 73 GLU A C 1
ATOM 596 O O . GLU A 1 73 ? 23.267 -2.133 -9.781 1.00 64.56 73 GLU A O 1
ATOM 601 N N . CYS A 1 74 ? 21.474 -2.120 -11.122 1.00 68.81 74 CYS A N 1
ATOM 602 C CA . CYS A 1 74 ? 21.775 -3.344 -11.864 1.00 68.81 74 CYS A CA 1
ATOM 603 C C . CYS A 1 74 ? 21.170 -3.224 -13.267 1.00 68.81 74 CYS A C 1
ATOM 605 O O . CYS A 1 74 ? 20.074 -2.694 -13.410 1.00 68.81 74 CYS A O 1
ATOM 607 N N . ASP A 1 75 ? 21.799 -3.804 -14.291 1.00 71.62 75 ASP A N 1
ATOM 608 C CA . ASP A 1 75 ? 21.380 -3.697 -15.707 1.00 71.62 75 ASP A CA 1
ATOM 609 C C . ASP A 1 75 ? 19.948 -4.204 -16.026 1.00 71.62 75 ASP A C 1
ATOM 611 O O . ASP A 1 75 ? 19.448 -4.030 -17.133 1.00 71.62 75 ASP A O 1
ATOM 615 N N . HIS A 1 76 ? 19.254 -4.832 -15.067 1.00 68.75 76 HIS A N 1
ATOM 616 C CA . HIS A 1 76 ? 17.840 -5.247 -15.147 1.00 68.75 76 HIS A CA 1
ATOM 617 C C . HIS A 1 76 ? 16.882 -4.349 -14.330 1.00 68.75 76 HIS A C 1
ATOM 619 O O . HIS A 1 76 ? 15.775 -4.765 -13.968 1.00 68.75 76 HIS A O 1
ATOM 625 N N . TYR A 1 77 ? 17.302 -3.114 -14.053 1.00 70.31 77 TYR A N 1
ATOM 626 C CA . TYR A 1 77 ? 16.684 -2.169 -13.119 1.00 70.31 77 TYR A CA 1
ATOM 627 C C . TYR A 1 77 ? 15.164 -2.004 -13.280 1.00 70.31 77 TYR A C 1
ATOM 629 O O . TYR A 1 77 ? 14.418 -2.168 -12.316 1.00 70.31 77 TYR A O 1
ATOM 637 N N . ALA A 1 78 ? 14.681 -1.790 -14.509 1.00 71.38 78 ALA A N 1
ATOM 638 C CA . ALA A 1 78 ? 13.294 -1.379 -14.755 1.00 71.38 78 ALA A CA 1
ATOM 639 C C . ALA A 1 78 ? 12.230 -2.389 -14.279 1.00 71.38 78 ALA A C 1
ATOM 641 O O . ALA A 1 78 ? 11.140 -2.003 -13.862 1.00 71.38 78 ALA A O 1
ATOM 642 N N . ARG A 1 79 ? 12.518 -3.698 -14.330 1.00 77.88 79 ARG A N 1
ATOM 643 C CA . ARG A 1 79 ? 11.578 -4.719 -13.828 1.00 77.88 79 ARG A CA 1
ATOM 644 C C . ARG A 1 79 ? 11.667 -4.880 -12.318 1.00 77.88 79 ARG A C 1
ATOM 646 O O . ARG A 1 79 ? 10.646 -5.087 -11.671 1.00 77.88 79 ARG A O 1
ATOM 653 N N . TYR A 1 80 ? 12.874 -4.802 -11.770 1.00 82.75 80 TYR A N 1
ATOM 654 C CA . TYR A 1 80 ? 13.099 -4.957 -10.339 1.00 82.75 80 TYR A CA 1
ATOM 655 C C . TYR A 1 80 ? 12.484 -3.801 -9.543 1.00 82.75 80 TYR A C 1
ATOM 657 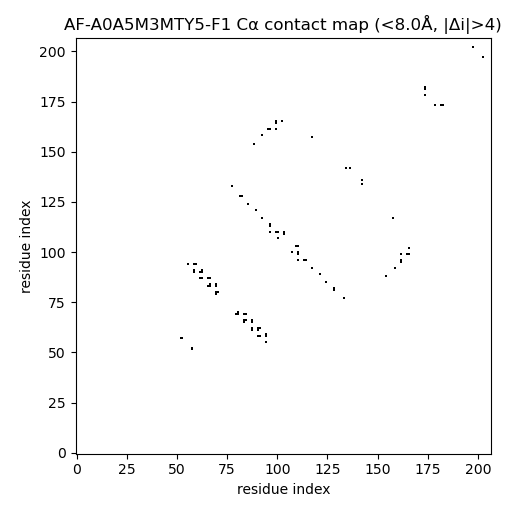O O . TYR A 1 80 ? 11.790 -4.051 -8.559 1.00 82.75 80 TYR A O 1
ATOM 665 N N . GLU A 1 81 ? 12.650 -2.565 -10.021 1.00 82.81 81 GLU A N 1
ATOM 666 C CA . GLU A 1 81 ? 12.065 -1.365 -9.414 1.00 82.81 81 GLU A CA 1
ATOM 667 C C . GLU A 1 81 ? 10.537 -1.485 -9.305 1.00 82.81 81 GLU A C 1
ATOM 669 O O . GLU A 1 81 ? 9.970 -1.337 -8.220 1.00 82.81 81 GLU A O 1
ATOM 674 N N . GLY A 1 82 ? 9.870 -1.867 -10.401 1.00 82.94 82 GLY A N 1
ATOM 675 C CA . GLY A 1 82 ? 8.420 -2.065 -10.417 1.00 82.94 82 GLY A CA 1
ATOM 676 C C . GLY A 1 82 ? 7.946 -3.170 -9.468 1.00 82.94 82 GLY A C 1
ATOM 677 O O . GLY A 1 82 ? 6.960 -2.985 -8.756 1.00 82.94 82 GLY A O 1
ATOM 678 N N . VAL A 1 83 ? 8.651 -4.311 -9.412 1.00 87.25 83 VAL A N 1
ATOM 679 C CA . VAL A 1 83 ? 8.304 -5.425 -8.505 1.00 87.25 83 VAL A CA 1
ATOM 680 C C . VAL A 1 83 ? 8.461 -5.011 -7.052 1.00 87.25 83 VAL A C 1
ATOM 682 O O . VAL A 1 83 ? 7.590 -5.310 -6.239 1.00 87.25 83 VAL A O 1
ATOM 685 N N . MET A 1 84 ? 9.551 -4.325 -6.722 1.00 87.19 84 MET A N 1
ATOM 686 C CA . MET A 1 84 ? 9.831 -3.899 -5.359 1.00 87.19 84 MET A CA 1
ATOM 687 C C . MET A 1 84 ? 8.801 -2.871 -4.879 1.00 87.19 84 MET A C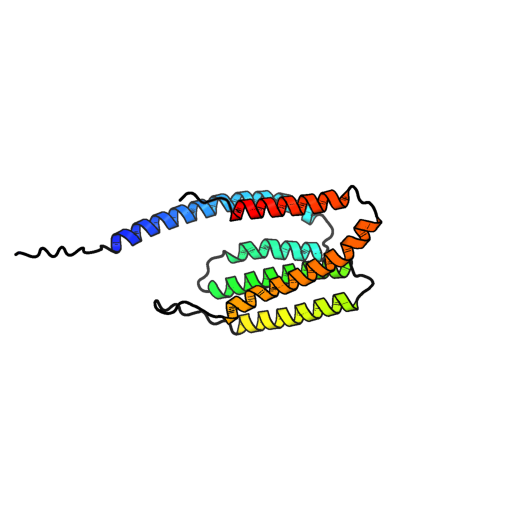 1
ATOM 689 O O . MET A 1 84 ? 8.272 -3.020 -3.775 1.00 87.19 84 MET A O 1
ATOM 693 N N . LEU A 1 85 ? 8.464 -1.878 -5.713 1.00 85.69 85 LEU A N 1
ATOM 694 C CA . LEU A 1 85 ? 7.420 -0.893 -5.415 1.00 85.69 85 LEU A CA 1
ATOM 695 C C . LEU A 1 85 ? 6.051 -1.555 -5.234 1.00 85.69 85 LEU A C 1
ATOM 697 O O . LEU A 1 85 ? 5.371 -1.273 -4.249 1.00 85.69 85 LEU A O 1
ATOM 701 N N . ALA A 1 86 ? 5.673 -2.471 -6.130 1.00 88.44 86 ALA A N 1
ATOM 702 C CA . ALA A 1 86 ? 4.425 -3.219 -6.005 1.00 88.44 86 ALA A CA 1
ATOM 703 C C . ALA A 1 86 ? 4.375 -4.006 -4.684 1.00 88.44 86 ALA A C 1
ATOM 705 O O . ALA A 1 86 ? 3.400 -3.916 -3.947 1.00 88.44 86 ALA A O 1
ATOM 706 N N . LEU A 1 87 ? 5.458 -4.702 -4.323 1.00 89.94 87 LEU A N 1
ATOM 707 C CA . LEU A 1 87 ? 5.564 -5.431 -3.055 1.00 89.94 87 LEU A CA 1
ATOM 708 C C . LEU A 1 87 ? 5.386 -4.520 -1.835 1.00 89.94 87 LEU A C 1
ATOM 710 O O . LEU A 1 87 ? 4.675 -4.883 -0.898 1.00 89.94 87 LEU A O 1
ATOM 714 N N . ALA A 1 88 ? 6.021 -3.347 -1.838 1.00 88.00 88 ALA A N 1
ATOM 715 C CA . ALA A 1 88 ? 5.911 -2.387 -0.744 1.00 88.00 88 ALA A CA 1
ATOM 716 C C . ALA A 1 88 ? 4.465 -1.890 -0.563 1.00 88.00 88 ALA A C 1
ATOM 718 O O . ALA A 1 88 ? 3.973 -1.834 0.567 1.00 88.00 88 ALA A O 1
ATOM 719 N N . VAL A 1 89 ? 3.768 -1.600 -1.667 1.00 89.25 89 VAL A N 1
ATOM 720 C CA . VAL A 1 89 ? 2.350 -1.204 -1.654 1.00 89.25 89 VAL A CA 1
ATOM 721 C C . VAL A 1 89 ? 1.474 -2.322 -1.081 1.00 89.25 89 VAL A C 1
ATOM 723 O O . VAL A 1 89 ? 0.718 -2.077 -0.144 1.00 89.25 89 VAL A O 1
ATOM 726 N N . GLU A 1 90 ? 1.641 -3.563 -1.539 1.00 91.75 90 GLU A N 1
ATOM 727 C CA . GLU A 1 90 ? 0.866 -4.717 -1.049 1.00 91.75 90 GLU A CA 1
ATOM 728 C C . GLU A 1 90 ? 1.071 -4.963 0.457 1.00 91.75 90 GLU A C 1
ATOM 730 O O . GLU A 1 90 ? 0.132 -5.244 1.206 1.00 91.75 90 GLU A O 1
ATOM 735 N N . ILE A 1 91 ? 2.302 -4.798 0.949 1.00 89.75 91 ILE A N 1
ATOM 736 C CA . ILE A 1 91 ? 2.604 -4.897 2.383 1.00 89.75 91 ILE A CA 1
ATOM 737 C C . ILE A 1 91 ? 1.900 -3.789 3.172 1.00 89.75 91 ILE A C 1
ATOM 739 O O . ILE A 1 91 ? 1.364 -4.052 4.255 1.00 89.75 91 ILE A O 1
ATOM 743 N N . ALA A 1 92 ? 1.892 -2.559 2.656 1.00 88.75 92 ALA A N 1
ATOM 744 C CA . ALA A 1 92 ? 1.205 -1.442 3.293 1.00 88.75 92 ALA A CA 1
ATOM 745 C C . ALA A 1 92 ? -0.316 -1.679 3.365 1.00 88.75 92 ALA A C 1
ATOM 747 O O . ALA A 1 92 ? -0.920 -1.470 4.424 1.00 88.75 92 ALA A O 1
ATOM 748 N N . GLU A 1 93 ? -0.921 -2.201 2.296 1.00 92.00 93 GLU A N 1
ATOM 749 C CA . GLU A 1 93 ? -2.339 -2.572 2.259 1.00 92.00 93 GLU A CA 1
ATOM 750 C C . GLU A 1 93 ? -2.668 -3.688 3.265 1.00 92.00 93 GLU A C 1
ATOM 752 O O . GLU A 1 93 ? -3.643 -3.580 4.020 1.00 92.00 93 GLU A O 1
ATOM 757 N N . LEU A 1 94 ? -1.821 -4.722 3.367 1.00 91.00 94 LEU A N 1
ATOM 758 C CA . LEU A 1 94 ? -1.955 -5.786 4.370 1.00 91.00 94 LEU A CA 1
ATOM 759 C C . LEU A 1 94 ? -1.897 -5.240 5.799 1.00 91.00 94 LEU A C 1
ATOM 761 O O . LEU A 1 94 ? -2.694 -5.640 6.654 1.00 91.00 94 LEU A O 1
ATOM 765 N N . MET A 1 95 ? -0.991 -4.300 6.080 1.00 90.50 95 MET A N 1
ATOM 766 C CA . MET A 1 95 ? -0.940 -3.637 7.385 1.00 90.50 95 MET A CA 1
ATOM 767 C C . MET A 1 95 ? -2.254 -2.915 7.693 1.00 90.50 95 MET A C 1
ATOM 769 O O . MET A 1 95 ? -2.747 -2.986 8.823 1.00 90.50 95 MET A O 1
ATOM 773 N N . MET A 1 96 ? -2.839 -2.240 6.703 1.00 90.81 96 MET A N 1
ATOM 774 C CA . MET A 1 96 ? -4.121 -1.558 6.860 1.00 90.81 96 MET A CA 1
ATOM 775 C C . MET A 1 96 ? -5.273 -2.550 7.081 1.00 90.81 96 MET A C 1
ATOM 777 O O . MET A 1 96 ? -6.082 -2.347 7.991 1.00 90.81 96 MET A O 1
ATOM 781 N N . LEU A 1 97 ? -5.294 -3.675 6.361 1.00 91.50 97 LEU A N 1
ATOM 782 C CA . LEU A 1 97 ? -6.284 -4.742 6.540 1.00 91.50 97 LEU A CA 1
ATOM 783 C C . LEU A 1 97 ? -6.248 -5.330 7.959 1.00 91.50 97 LEU A C 1
ATOM 785 O O . LEU A 1 97 ? -7.298 -5.520 8.573 1.00 91.50 97 LEU A O 1
ATOM 789 N N . VAL A 1 98 ? -5.057 -5.557 8.527 1.00 91.06 98 VAL A N 1
ATOM 790 C CA . VAL A 1 98 ? -4.916 -6.042 9.914 1.00 91.06 98 VAL A CA 1
ATOM 791 C C . VAL A 1 98 ? -5.485 -5.032 10.918 1.00 91.06 98 VAL A C 1
ATOM 793 O O . VAL A 1 98 ? -6.114 -5.433 11.901 1.00 91.06 98 VAL A O 1
ATOM 796 N N . ARG A 1 99 ? -5.336 -3.720 10.673 1.00 88.88 99 ARG A N 1
ATOM 797 C CA . ARG A 1 99 ? -5.956 -2.681 11.522 1.00 88.88 99 ARG A CA 1
ATOM 798 C C . ARG A 1 99 ? -7.479 -2.738 11.456 1.00 88.88 99 ARG A C 1
ATOM 800 O O . ARG A 1 99 ? -8.130 -2.688 12.498 1.00 88.88 99 ARG A O 1
ATOM 807 N N . VAL A 1 100 ? -8.049 -2.890 10.259 1.00 91.19 100 VAL A N 1
ATOM 808 C CA . VAL A 1 100 ? -9.503 -3.048 10.082 1.00 91.19 100 VAL A CA 1
ATOM 809 C C . VAL A 1 100 ? -9.994 -4.326 10.759 1.00 91.19 100 VAL A C 1
ATOM 811 O O . VAL A 1 100 ? -11.006 -4.293 11.453 1.00 91.19 100 VAL A O 1
ATOM 814 N N . ALA A 1 101 ? -9.261 -5.433 10.628 1.00 92.75 101 ALA A N 1
ATOM 815 C CA . ALA A 1 101 ? -9.603 -6.700 11.267 1.00 92.75 101 ALA A CA 1
ATOM 816 C C . ALA A 1 101 ? -9.678 -6.578 12.796 1.00 92.75 101 ALA A C 1
ATOM 818 O O . ALA A 1 101 ? -10.626 -7.071 13.408 1.00 92.75 101 ALA A O 1
ATOM 819 N N . ALA A 1 102 ? -8.725 -5.866 13.406 1.00 90.69 102 ALA A N 1
ATOM 820 C CA . ALA A 1 102 ? -8.736 -5.590 14.839 1.00 90.69 102 ALA A CA 1
ATOM 821 C C . ALA A 1 102 ? -9.919 -4.693 15.255 1.00 90.69 102 ALA A C 1
ATOM 823 O O . ALA A 1 102 ? -10.536 -4.929 16.295 1.00 90.69 102 ALA A O 1
ATOM 824 N N . LEU A 1 103 ? -10.269 -3.695 14.435 1.00 90.06 103 LEU A N 1
ATOM 825 C CA . LEU A 1 103 ? -11.371 -2.764 14.705 1.00 90.06 103 LEU A CA 1
ATOM 826 C C . LEU A 1 103 ? -12.757 -3.420 14.548 1.00 90.06 103 LEU A C 1
ATOM 828 O O . LEU A 1 103 ? -13.687 -3.127 15.299 1.00 90.06 103 LEU A O 1
ATOM 832 N N . TYR A 1 104 ? -12.897 -4.341 13.595 1.00 92.31 104 TYR A N 1
ATOM 833 C CA . TYR A 1 104 ? -14.144 -5.030 13.260 1.00 92.31 104 TYR A CA 1
ATOM 834 C C . TYR A 1 104 ? -14.201 -6.460 13.821 1.00 92.31 104 TYR A C 1
ATOM 836 O O . TYR A 1 104 ? -14.764 -7.350 13.185 1.00 92.31 104 TYR A O 1
ATOM 844 N N . ASN A 1 105 ? -13.691 -6.684 15.039 1.00 90.88 105 ASN A N 1
ATOM 845 C CA . ASN A 1 105 ? -13.597 -8.019 15.655 1.00 90.88 105 ASN A CA 1
ATOM 846 C C . ASN A 1 105 ? -14.928 -8.819 15.633 1.00 90.88 105 ASN A C 1
ATOM 848 O O . ASN A 1 105 ? -14.935 -10.036 15.452 1.00 90.88 105 ASN A O 1
ATOM 852 N N . ASN A 1 106 ? -16.075 -8.131 15.724 1.00 93.38 106 ASN A N 1
ATOM 853 C CA . ASN A 1 106 ? -17.408 -8.753 15.670 1.00 93.38 106 ASN A CA 1
ATOM 854 C C . ASN A 1 106 ? -18.017 -8.884 14.258 1.00 93.38 106 ASN A C 1
ATOM 856 O O . ASN A 1 106 ? -18.981 -9.623 14.085 1.00 93.38 106 ASN A O 1
ATOM 860 N N . HIS A 1 107 ? -17.475 -8.214 13.237 1.00 93.62 107 HIS A N 1
ATOM 861 C CA . HIS A 1 107 ? -18.043 -8.171 11.881 1.00 93.62 107 HIS A CA 1
ATOM 862 C C . HIS A 1 107 ? -17.096 -8.809 10.860 1.00 93.62 107 HIS A C 1
ATOM 864 O O . HIS A 1 107 ? -16.592 -8.157 9.943 1.00 93.62 107 HIS A O 1
ATOM 870 N N . LYS A 1 108 ? -16.890 -10.124 10.996 1.00 94.12 108 LYS A N 1
ATOM 871 C CA . LYS A 1 108 ? -15.984 -10.909 10.136 1.00 94.12 108 LYS A CA 1
ATOM 872 C C . LYS A 1 108 ? -16.320 -10.815 8.646 1.00 94.12 108 LYS A C 1
ATOM 874 O O . LYS A 1 108 ? -15.420 -10.910 7.821 1.00 94.12 108 LYS A O 1
ATOM 879 N N . VAL A 1 109 ? -17.592 -10.596 8.301 1.00 95.75 109 VAL A N 1
ATOM 880 C CA . VAL A 1 109 ? -18.042 -10.455 6.907 1.00 95.75 109 VAL A CA 1
ATOM 881 C C . VAL A 1 109 ? -17.404 -9.238 6.235 1.00 95.75 109 VAL A C 1
ATOM 883 O O . VAL A 1 109 ? -16.901 -9.367 5.126 1.00 95.75 109 VAL A O 1
ATOM 886 N N . ALA A 1 110 ? -17.355 -8.085 6.911 1.00 93.00 110 ALA A N 1
ATOM 887 C CA . ALA A 1 110 ? -16.758 -6.870 6.353 1.00 93.00 110 ALA A CA 1
ATOM 888 C C . ALA A 1 110 ? -15.249 -7.042 6.123 1.00 93.00 110 ALA A C 1
ATOM 890 O O . ALA A 1 110 ? -14.735 -6.710 5.059 1.00 93.00 110 ALA A O 1
ATOM 891 N N . VAL A 1 111 ? -14.557 -7.639 7.099 1.00 95.25 111 VAL A N 1
ATOM 892 C CA . VAL A 1 111 ? -13.117 -7.932 7.011 1.00 95.25 111 VAL A CA 1
ATOM 893 C C . VAL A 1 111 ? -12.830 -8.939 5.897 1.00 95.25 111 VAL A C 1
ATOM 895 O O . VAL A 1 111 ? -11.901 -8.748 5.118 1.00 95.25 111 VAL A O 1
ATOM 898 N N . SER A 1 112 ? -13.647 -9.989 5.782 1.00 95.88 112 SER A N 1
ATOM 899 C CA . SER A 1 112 ? -13.510 -10.991 4.723 1.00 95.88 112 SER A CA 1
ATOM 900 C C . SER A 1 112 ? -13.776 -10.401 3.342 1.00 95.88 112 SER A C 1
ATOM 902 O O . SER A 1 112 ? -13.060 -10.740 2.407 1.00 95.88 112 SER A O 1
ATOM 904 N N . ALA A 1 113 ? -14.781 -9.535 3.197 1.00 95.56 113 ALA A N 1
ATOM 905 C CA . ALA A 1 113 ? -15.074 -8.871 1.931 1.00 95.56 113 ALA A CA 1
ATOM 906 C C . ALA A 1 113 ? -13.902 -7.982 1.492 1.00 95.56 113 ALA A C 1
ATOM 908 O O . ALA A 1 113 ? -13.464 -8.068 0.349 1.00 95.56 113 ALA A O 1
ATOM 909 N N . LEU A 1 114 ? -13.345 -7.197 2.417 1.00 94.81 114 LEU A N 1
ATOM 910 C CA . LEU A 1 114 ? -12.182 -6.352 2.154 1.00 94.81 114 LEU A CA 1
ATOM 911 C C . LEU A 1 114 ? -10.940 -7.185 1.792 1.00 94.81 114 LEU A C 1
ATOM 913 O O . LEU A 1 114 ? -10.245 -6.870 0.831 1.00 94.81 114 LEU A O 1
ATOM 917 N N . GLY A 1 115 ? -10.712 -8.295 2.499 1.00 95.06 115 GLY A N 1
ATOM 918 C CA . GLY A 1 115 ? -9.635 -9.233 2.180 1.00 95.06 115 GLY A CA 1
ATOM 919 C C . GLY A 1 115 ? -9.790 -9.887 0.804 1.00 95.06 115 GLY A C 1
ATOM 920 O O . GLY A 1 115 ? -8.806 -10.028 0.088 1.00 95.06 115 GLY A O 1
ATOM 921 N N . LEU A 1 116 ? -11.013 -10.241 0.392 1.00 95.81 116 LEU A N 1
ATOM 922 C CA . LEU A 1 116 ? -11.275 -10.776 -0.950 1.00 95.81 116 LEU A CA 1
ATOM 923 C C . LEU A 1 116 ? -11.009 -9.739 -2.046 1.00 95.81 116 LEU A C 1
ATOM 925 O O . LEU A 1 116 ? -10.437 -10.089 -3.076 1.00 95.81 116 LEU A O 1
ATOM 929 N N . ILE A 1 117 ? -11.390 -8.479 -1.816 1.00 93.62 117 ILE A N 1
ATOM 930 C CA . ILE A 1 117 ? -11.086 -7.370 -2.732 1.00 93.62 117 ILE A CA 1
ATOM 931 C C . ILE A 1 117 ? -9.569 -7.214 -2.881 1.00 93.62 117 ILE A C 1
ATOM 933 O O . ILE A 1 117 ? -9.077 -7.152 -4.004 1.00 93.62 117 ILE A O 1
ATOM 937 N N . HIS A 1 118 ? -8.829 -7.228 -1.771 1.00 93.44 118 HIS A N 1
ATOM 938 C CA . HIS A 1 118 ? -7.370 -7.136 -1.782 1.00 93.44 118 HIS A CA 1
ATOM 939 C C . HIS A 1 118 ? -6.709 -8.330 -2.495 1.00 93.44 118 HIS A C 1
ATOM 941 O O . HIS A 1 118 ? -5.829 -8.141 -3.321 1.00 93.44 118 HIS A O 1
ATOM 947 N N . VAL A 1 119 ? -7.175 -9.567 -2.283 1.00 95.00 119 VAL A N 1
ATOM 948 C CA . VAL A 1 119 ? -6.645 -10.742 -3.008 1.00 95.00 119 VAL A CA 1
ATOM 949 C C . VAL A 1 119 ? -6.920 -10.659 -4.511 1.00 95.00 119 VAL A C 1
ATOM 951 O O . VAL A 1 119 ? -6.054 -11.003 -5.316 1.00 95.00 119 VAL A O 1
ATOM 954 N N . ALA A 1 120 ? -8.113 -10.207 -4.907 1.00 93.38 120 ALA A N 1
ATOM 955 C CA . ALA A 1 120 ? -8.425 -9.981 -6.315 1.00 93.38 120 ALA A CA 1
ATOM 956 C C . ALA A 1 120 ? -7.505 -8.909 -6.918 1.00 93.38 120 ALA A C 1
ATOM 958 O O . ALA A 1 120 ? -7.041 -9.064 -8.047 1.00 93.38 120 ALA A O 1
ATOM 959 N N . TRP A 1 121 ? -7.203 -7.861 -6.150 1.00 89.75 121 TRP A N 1
ATOM 960 C CA . TRP A 1 121 ? -6.279 -6.812 -6.554 1.00 89.75 121 TRP A CA 1
ATOM 961 C C . TRP A 1 121 ? -4.843 -7.321 -6.711 1.00 89.75 121 TRP A C 1
ATOM 963 O O . TRP A 1 121 ? -4.267 -7.173 -7.788 1.00 89.75 121 TRP A O 1
ATOM 973 N N . LEU A 1 122 ? -4.324 -8.037 -5.715 1.00 91.62 122 LEU A N 1
ATOM 974 C CA . LEU A 1 122 ? -3.011 -8.676 -5.761 1.00 91.62 122 LEU A CA 1
ATOM 975 C C . LEU A 1 122 ? -2.871 -9.589 -6.990 1.00 91.62 122 LEU A C 1
ATOM 977 O O . LEU A 1 122 ? -1.836 -9.599 -7.655 1.00 91.62 122 LEU A O 1
ATOM 981 N N . ALA A 1 123 ? -3.921 -10.338 -7.341 1.00 93.75 123 ALA A N 1
ATOM 982 C CA . ALA A 1 123 ? -3.918 -11.177 -8.537 1.00 93.75 123 ALA A CA 1
ATOM 983 C C . ALA A 1 123 ? -3.781 -10.352 -9.831 1.00 93.75 123 ALA A C 1
ATOM 985 O O . ALA A 1 123 ? -3.029 -10.739 -10.728 1.00 93.75 123 ALA A O 1
ATOM 986 N N . VAL A 1 124 ? -4.466 -9.206 -9.922 1.00 90.50 124 VAL A N 1
ATOM 987 C CA . VAL A 1 124 ? -4.346 -8.271 -11.054 1.00 90.50 124 VAL A CA 1
ATOM 988 C C . VAL A 1 124 ? -2.955 -7.638 -11.097 1.00 90.50 124 VAL A C 1
ATOM 990 O O . VAL A 1 124 ? -2.354 -7.582 -12.171 1.00 90.50 124 VAL A O 1
ATOM 993 N N . ALA A 1 125 ? -2.410 -7.224 -9.953 1.00 88.94 125 ALA A N 1
ATOM 994 C CA . ALA A 1 125 ? -1.061 -6.678 -9.854 1.00 88.94 125 ALA A CA 1
ATOM 995 C C . ALA A 1 125 ? -0.015 -7.699 -10.331 1.00 88.94 125 ALA A C 1
ATOM 997 O O . ALA A 1 125 ? 0.781 -7.399 -11.220 1.00 88.94 125 ALA A O 1
ATOM 998 N N . ILE A 1 126 ? -0.071 -8.941 -9.840 1.00 91.12 126 ILE A N 1
ATOM 999 C CA . ILE A 1 126 ? 0.817 -10.028 -10.283 1.00 91.12 126 ILE A CA 1
ATOM 1000 C C . ILE A 1 126 ? 0.669 -10.274 -11.789 1.00 91.12 126 ILE A C 1
ATOM 1002 O O . ILE A 1 126 ? 1.672 -10.385 -12.496 1.00 91.12 126 ILE A O 1
ATOM 1006 N N . TRP A 1 127 ? -0.564 -10.327 -12.301 1.00 91.44 127 TRP A N 1
ATOM 1007 C CA . TRP A 1 127 ? -0.819 -10.511 -13.730 1.00 91.44 127 TRP A CA 1
ATOM 1008 C C . TRP A 1 127 ? -0.161 -9.418 -14.579 1.00 91.44 127 TRP A C 1
ATOM 1010 O O . TRP A 1 127 ? 0.487 -9.729 -15.583 1.00 91.44 127 TRP A O 1
ATOM 1020 N N . LEU A 1 128 ? -0.284 -8.153 -14.168 1.00 86.88 128 LEU A N 1
ATOM 1021 C CA . LEU A 1 128 ? 0.341 -7.016 -14.845 1.00 86.88 128 LEU A CA 1
ATOM 1022 C C . LEU A 1 128 ? 1.860 -7.079 -14.793 1.00 86.88 128 LEU A C 1
ATOM 1024 O O . LEU A 1 128 ? 2.502 -6.812 -15.802 1.00 86.88 128 LEU A O 1
ATOM 1028 N N . MET A 1 129 ? 2.435 -7.472 -13.658 1.00 85.94 129 MET A N 1
ATOM 1029 C CA . MET A 1 129 ? 3.885 -7.600 -13.520 1.00 85.94 129 MET A CA 1
ATOM 1030 C C . MET A 1 129 ? 4.449 -8.708 -14.415 1.00 85.94 129 MET A C 1
ATOM 1032 O O . MET A 1 129 ? 5.517 -8.537 -14.999 1.00 85.94 129 MET 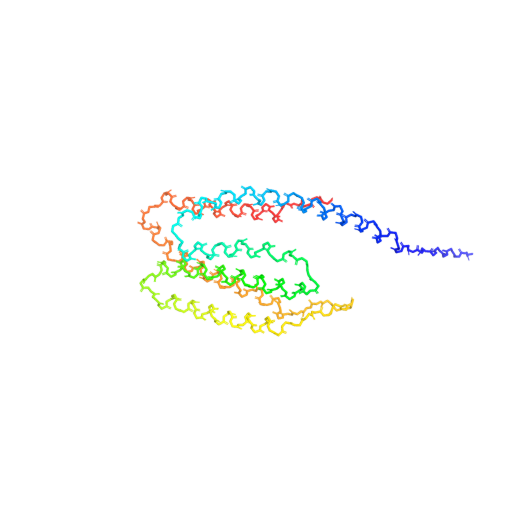A O 1
ATOM 1036 N N . ILE A 1 130 ? 3.716 -9.813 -14.589 1.00 89.44 130 ILE A N 1
ATOM 1037 C CA . ILE A 1 130 ? 4.099 -10.899 -15.505 1.00 89.44 130 ILE A CA 1
ATOM 1038 C C . ILE A 1 130 ? 4.035 -10.439 -16.970 1.00 89.44 130 ILE A C 1
ATOM 1040 O O . ILE A 1 130 ? 4.913 -10.783 -17.761 1.00 89.44 130 ILE A O 1
ATOM 1044 N N . HIS A 1 131 ? 3.019 -9.651 -17.337 1.00 87.12 131 HIS A N 1
ATOM 1045 C CA . HIS A 1 131 ? 2.799 -9.193 -18.716 1.00 87.12 131 HIS A CA 1
ATOM 1046 C C . HIS A 1 131 ? 3.428 -7.825 -19.024 1.00 87.12 131 HIS A C 1
ATOM 1048 O O . HIS A 1 131 ? 3.307 -7.326 -20.145 1.00 87.12 131 HIS A O 1
ATOM 1054 N N . GLY A 1 132 ? 4.117 -7.221 -18.054 1.00 82.62 132 GLY A N 1
ATOM 1055 C CA . GLY A 1 132 ? 4.800 -5.943 -18.193 1.00 82.62 132 GLY A CA 1
ATOM 1056 C C . GLY A 1 132 ? 5.958 -6.038 -19.184 1.00 82.62 132 GLY A C 1
ATOM 1057 O O . GLY A 1 132 ? 7.029 -6.583 -18.888 1.00 82.62 132 GLY A O 1
ATOM 1058 N N . ALA A 1 133 ? 5.756 -5.491 -20.381 1.00 78.38 133 ALA A N 1
ATOM 1059 C CA . ALA A 1 133 ? 6.819 -5.291 -21.355 1.00 78.38 133 ALA A CA 1
ATOM 1060 C C . ALA A 1 133 ? 7.438 -3.893 -21.175 1.00 78.38 133 ALA A C 1
ATOM 1062 O O . ALA A 1 133 ? 6.701 -2.932 -20.938 1.00 78.38 133 ALA A O 1
ATOM 1063 N N . PRO A 1 134 ? 8.771 -3.754 -21.295 1.00 73.56 134 PRO A N 1
ATOM 1064 C CA . PRO A 1 134 ? 9.407 -2.444 -21.301 1.00 73.56 134 PRO A CA 1
ATOM 1065 C C . PRO A 1 134 ? 8.855 -1.610 -22.462 1.00 73.56 134 PRO A C 1
ATOM 1067 O O . PRO A 1 134 ? 8.764 -2.085 -23.597 1.00 73.56 134 PRO A O 1
ATOM 1070 N N . VAL A 1 135 ? 8.462 -0.369 -22.173 1.00 73.94 135 VAL A N 1
ATOM 1071 C CA . VAL A 1 135 ? 7.986 0.561 -23.199 1.00 73.94 135 VAL A CA 1
ATOM 1072 C C . VAL A 1 135 ? 9.193 1.007 -24.018 1.00 73.94 135 VAL A C 1
ATOM 1074 O O . VAL A 1 135 ? 10.089 1.670 -23.507 1.00 73.94 135 VAL A O 1
ATOM 1077 N N . MET A 1 136 ? 9.228 0.630 -25.296 1.00 77.38 136 MET A N 1
ATOM 1078 C CA . MET A 1 136 ? 10.252 1.106 -26.223 1.00 77.38 136 MET A CA 1
ATOM 1079 C C . MET A 1 136 ? 10.022 2.596 -26.480 1.00 77.38 136 MET A C 1
ATOM 1081 O O . MET A 1 136 ? 9.044 2.979 -27.126 1.00 77.38 136 MET A O 1
ATOM 1085 N N . HIS A 1 137 ? 10.909 3.445 -25.967 1.00 71.75 137 HIS A N 1
ATOM 1086 C CA . HIS A 1 137 ? 10.860 4.875 -26.239 1.00 71.75 137 HIS A CA 1
ATOM 1087 C C . HIS A 1 137 ? 11.281 5.125 -27.690 1.00 71.75 137 HIS A C 1
ATOM 1089 O O . HIS A 1 137 ? 12.447 4.984 -28.047 1.00 71.75 137 HIS A O 1
ATOM 1095 N N . THR A 1 138 ? 10.320 5.491 -28.539 1.00 83.81 138 THR A N 1
ATOM 1096 C CA . THR A 1 138 ? 10.623 6.109 -29.834 1.00 83.81 138 THR A CA 1
ATOM 1097 C C . THR A 1 138 ? 10.453 7.621 -29.681 1.00 83.81 138 THR A C 1
ATOM 1099 O O . THR A 1 138 ? 9.510 8.047 -29.008 1.00 83.81 138 THR A O 1
ATOM 1102 N N . PRO A 1 139 ? 11.309 8.456 -30.296 1.00 81.94 139 PRO A N 1
ATOM 1103 C CA . PRO A 1 139 ? 11.263 9.913 -30.122 1.00 81.94 139 PRO A CA 1
ATOM 1104 C C . PRO A 1 139 ? 9.939 10.550 -30.584 1.00 81.94 139 PRO A C 1
ATOM 1106 O O . PRO A 1 139 ? 9.658 11.697 -30.253 1.00 81.94 139 PRO A O 1
ATOM 1109 N N . ALA A 1 140 ? 9.111 9.811 -31.331 1.00 78.50 140 ALA A N 1
ATOM 1110 C CA . ALA A 1 140 ? 7.844 10.280 -31.883 1.00 78.50 140 ALA A CA 1
ATOM 1111 C C . ALA A 1 140 ? 6.593 9.809 -31.116 1.00 78.50 140 ALA A C 1
ATOM 1113 O O . ALA A 1 140 ? 5.497 10.284 -31.413 1.00 78.50 140 ALA A O 1
ATOM 1114 N N . VAL A 1 141 ? 6.709 8.883 -30.155 1.00 56.75 141 VAL A N 1
ATOM 1115 C CA . VAL A 1 141 ? 5.538 8.319 -29.463 1.00 56.75 141 VAL A CA 1
ATOM 1116 C C . VAL A 1 141 ? 5.529 8.766 -28.009 1.00 56.75 141 VAL A C 1
ATOM 1118 O O . VAL A 1 141 ? 6.236 8.230 -27.159 1.00 56.75 141 VAL A O 1
ATOM 1121 N N . HIS A 1 142 ? 4.670 9.745 -27.727 1.00 61.66 142 HIS A N 1
ATOM 1122 C CA . HIS A 1 142 ? 4.267 10.104 -26.373 1.00 61.66 142 HIS A CA 1
ATOM 1123 C C . HIS A 1 142 ? 3.585 8.882 -25.740 1.00 61.66 142 HIS A C 1
ATOM 1125 O O . HIS A 1 142 ? 2.520 8.451 -26.188 1.00 61.66 142 HIS A O 1
ATOM 1131 N N . SER A 1 143 ? 4.229 8.270 -24.748 1.00 53.53 143 SER A N 1
ATOM 1132 C CA . SER A 1 143 ? 3.779 7.036 -24.108 1.00 53.53 143 SER A CA 1
ATOM 1133 C C . SER A 1 143 ? 2.460 7.252 -23.358 1.00 53.53 143 SER A C 1
ATOM 1135 O O . SER A 1 143 ? 2.444 7.635 -22.193 1.00 53.53 143 SER A O 1
ATOM 1137 N N . SER A 1 144 ? 1.342 6.995 -24.033 1.00 57.03 144 SER A N 1
ATOM 1138 C CA . SER A 1 144 ? 0.004 6.902 -23.446 1.00 57.03 144 SER A CA 1
ATOM 1139 C C . SER A 1 144 ? -0.387 5.430 -23.349 1.00 57.03 144 SER A C 1
ATOM 1141 O O . SER A 1 144 ? -1.225 4.927 -24.095 1.00 57.03 144 SER A O 1
ATOM 1143 N N . SER A 1 145 ? 0.243 4.686 -22.440 1.00 62.38 145 SER A N 1
ATOM 1144 C CA . SER A 1 145 ? -0.340 3.424 -21.987 1.00 62.38 145 SER A CA 1
ATOM 1145 C C . SER A 1 145 ? -1.462 3.769 -21.007 1.00 62.38 145 SER A C 1
ATOM 1147 O O . SER A 1 145 ? -1.304 3.735 -19.791 1.00 62.38 145 SER A O 1
ATOM 1149 N N . THR A 1 146 ? -2.627 4.112 -21.557 1.00 68.62 146 THR A N 1
ATOM 1150 C CA . THR A 1 146 ? -3.853 4.488 -20.826 1.00 68.62 146 THR A CA 1
ATOM 1151 C C . THR A 1 146 ? -4.244 3.453 -19.762 1.00 68.62 146 THR A C 1
ATOM 1153 O O . THR A 1 146 ? -4.880 3.770 -18.758 1.00 68.62 146 THR A O 1
ATOM 1156 N N . LEU A 1 147 ? -3.825 2.201 -19.961 1.00 69.31 147 LEU A N 1
ATOM 1157 C CA . LEU A 1 147 ? -3.981 1.119 -18.996 1.00 69.31 147 LEU A CA 1
ATOM 1158 C C . LEU A 1 147 ? -3.083 1.303 -17.767 1.00 69.31 147 LEU A C 1
ATOM 1160 O O . LEU A 1 147 ? -3.586 1.241 -16.651 1.00 69.31 147 LEU A O 1
ATOM 1164 N N . ALA A 1 148 ? -1.791 1.594 -17.945 1.00 72.12 148 ALA A N 1
ATOM 1165 C CA . ALA A 1 148 ? -0.850 1.755 -16.834 1.00 72.12 148 ALA A CA 1
ATOM 1166 C C . ALA A 1 148 ? -1.251 2.918 -15.914 1.00 72.12 148 ALA A C 1
ATOM 1168 O O . ALA A 1 148 ? -1.234 2.773 -14.693 1.00 72.12 148 ALA A O 1
ATOM 1169 N N . SER A 1 149 ? -1.707 4.036 -16.490 1.00 77.44 149 SER A N 1
ATOM 1170 C CA . SER A 1 149 ? -2.207 5.167 -15.701 1.00 77.44 149 SER A CA 1
ATOM 1171 C C . SER A 1 149 ? -3.482 4.828 -14.929 1.00 77.44 149 SER A C 1
ATOM 1173 O O . SER A 1 149 ? -3.670 5.324 -13.824 1.00 77.44 149 SER A O 1
ATOM 1175 N N . SER A 1 150 ? -4.348 3.973 -15.480 1.00 79.56 150 SER A N 1
ATOM 1176 C CA . SER A 1 150 ? -5.590 3.562 -14.814 1.00 79.56 150 SER A CA 1
ATOM 1177 C C . SER A 1 150 ? -5.320 2.653 -13.610 1.00 79.56 150 SER A C 1
ATOM 1179 O O . SER A 1 150 ? -6.015 2.750 -12.600 1.00 79.56 150 SER A O 1
ATOM 1181 N N . PHE A 1 151 ? -4.277 1.815 -13.668 1.00 78.31 151 PHE A N 1
ATOM 1182 C CA . PHE A 1 151 ? -3.904 0.937 -12.553 1.00 78.31 151 PHE A CA 1
ATOM 1183 C C . PHE A 1 151 ? -3.353 1.690 -11.339 1.00 78.31 151 PHE A C 1
ATOM 1185 O O . PHE A 1 151 ? -3.536 1.225 -10.219 1.00 78.31 151 PHE A O 1
ATOM 1192 N N . ALA A 1 152 ? -2.776 2.881 -11.526 1.00 80.06 152 ALA A N 1
ATOM 1193 C CA . ALA A 1 152 ? -2.302 3.713 -10.416 1.00 80.06 152 ALA A CA 1
ATOM 1194 C C . ALA A 1 152 ? -3.432 4.181 -9.476 1.00 80.06 152 ALA A C 1
ATOM 1196 O O . ALA A 1 152 ? -3.184 4.513 -8.320 1.00 80.06 152 ALA A O 1
ATOM 1197 N N . TRP A 1 153 ? -4.680 4.196 -9.952 1.00 84.69 153 TRP A N 1
ATOM 1198 C CA . TRP A 1 153 ? -5.826 4.677 -9.176 1.00 84.69 153 TRP A CA 1
ATOM 1199 C C . TRP A 1 153 ? -6.406 3.601 -8.265 1.00 84.69 153 TRP A C 1
ATOM 1201 O O . TRP A 1 153 ? -7.108 3.915 -7.307 1.00 84.69 153 TRP A O 1
ATOM 1211 N N . ILE A 1 154 ? -6.134 2.330 -8.550 1.00 82.06 154 ILE A N 1
ATOM 1212 C CA . ILE A 1 154 ? -6.802 1.234 -7.858 1.00 82.06 154 ILE A CA 1
ATOM 1213 C C . ILE A 1 154 ? -6.297 1.063 -6.413 1.00 82.06 154 ILE A C 1
ATOM 1215 O O . ILE A 1 154 ? -7.161 1.014 -5.533 1.00 82.06 154 ILE A O 1
ATOM 1219 N N . PRO A 1 155 ? -4.983 1.106 -6.106 1.00 84.56 155 PRO A N 1
ATOM 1220 C CA . PRO A 1 155 ? -4.509 1.128 -4.718 1.00 84.56 155 PRO A CA 1
ATOM 1221 C C . PRO A 1 155 ? -5.105 2.303 -3.936 1.00 84.56 155 PRO A C 1
ATOM 1223 O O . PRO A 1 155 ? -5.604 2.144 -2.826 1.00 84.56 155 PRO A O 1
ATOM 1226 N N . MET A 1 156 ? -5.194 3.479 -4.575 1.00 87.12 156 MET A N 1
ATOM 1227 C CA . MET A 1 156 ? -5.855 4.637 -3.970 1.00 87.12 156 MET A CA 1
ATOM 1228 C C . MET A 1 156 ? -7.331 4.374 -3.671 1.00 87.12 156 MET A C 1
ATOM 1230 O O . MET A 1 156 ? -7.824 4.767 -2.614 1.00 87.12 156 MET A O 1
ATOM 1234 N N . THR A 1 157 ? -8.057 3.694 -4.562 1.00 88.69 157 THR A N 1
ATOM 1235 C CA . THR A 1 157 ? -9.460 3.355 -4.295 1.00 88.69 157 THR A CA 1
ATOM 1236 C C . THR A 1 157 ? -9.591 2.400 -3.110 1.00 88.69 157 THR A C 1
ATOM 1238 O O . THR A 1 157 ? -10.443 2.626 -2.250 1.00 88.69 157 THR A O 1
ATOM 1241 N N . TYR A 1 158 ? -8.716 1.398 -2.994 1.00 89.88 158 TYR A N 1
ATOM 1242 C CA . TYR A 1 158 ? -8.704 0.496 -1.845 1.00 89.88 158 TYR A CA 1
ATOM 1243 C C . TYR A 1 158 ? -8.442 1.262 -0.540 1.00 89.88 158 TYR A C 1
ATOM 1245 O O . TYR A 1 158 ? -9.237 1.163 0.399 1.00 89.88 158 TYR A O 1
ATOM 1253 N N . ASP A 1 159 ? -7.423 2.122 -0.517 1.00 89.50 159 ASP A N 1
ATOM 1254 C CA . ASP A 1 159 ? -7.096 2.960 0.639 1.00 89.50 159 ASP A CA 1
ATOM 1255 C C . ASP A 1 159 ? -8.261 3.866 1.046 1.00 89.50 159 ASP A C 1
ATOM 1257 O O . ASP A 1 159 ? -8.589 3.968 2.231 1.00 89.50 159 ASP A O 1
ATOM 1261 N N . THR A 1 160 ? -8.953 4.486 0.084 1.00 90.81 160 THR A N 1
ATOM 1262 C CA . THR A 1 160 ? -10.120 5.328 0.397 1.00 90.81 160 THR A CA 1
ATOM 1263 C C . THR A 1 160 ? -11.256 4.531 1.031 1.00 90.81 160 THR A C 1
ATOM 1265 O O . THR A 1 160 ? -11.879 5.018 1.977 1.00 90.81 160 THR A O 1
ATOM 1268 N N . ILE A 1 161 ? -11.505 3.296 0.579 1.00 92.00 161 ILE A N 1
ATOM 1269 C CA . ILE A 1 161 ? -12.516 2.411 1.171 1.00 92.00 161 ILE A CA 1
ATOM 1270 C C . ILE A 1 161 ? -12.111 2.045 2.601 1.00 92.00 161 ILE A C 1
ATOM 1272 O O . ILE A 1 161 ? -12.927 2.160 3.518 1.00 92.00 161 ILE A O 1
ATOM 1276 N N . VAL A 1 162 ? -10.852 1.657 2.816 1.00 90.88 162 VAL A N 1
ATOM 1277 C CA . VAL A 1 162 ? -10.324 1.303 4.140 1.00 90.88 162 VAL A CA 1
ATOM 1278 C C . VAL A 1 162 ? -10.417 2.477 5.109 1.00 90.88 162 VAL A C 1
ATOM 1280 O O . VAL A 1 162 ? -10.964 2.330 6.204 1.00 90.88 162 VAL A O 1
ATOM 1283 N N . ILE A 1 163 ? -9.940 3.656 4.705 1.00 88.19 163 ILE A N 1
ATOM 1284 C CA . ILE A 1 163 ? -10.000 4.878 5.513 1.00 88.19 163 ILE A CA 1
ATOM 1285 C C . ILE A 1 163 ? -11.454 5.226 5.827 1.00 88.19 163 ILE A C 1
ATOM 1287 O O . ILE A 1 163 ? -11.777 5.506 6.980 1.00 88.19 163 ILE A O 1
ATOM 1291 N N . THR A 1 164 ? -12.349 5.141 4.842 1.00 89.00 164 THR A N 1
ATOM 1292 C CA . THR A 1 164 ? -13.779 5.401 5.046 1.00 89.00 164 THR A CA 1
ATOM 1293 C C . THR A 1 164 ? -14.380 4.432 6.061 1.00 89.00 164 THR A C 1
ATOM 1295 O O . THR A 1 164 ? -15.088 4.868 6.964 1.00 89.00 164 THR A O 1
ATOM 1298 N N . LEU A 1 165 ? -14.061 3.135 5.988 1.00 89.00 165 LEU A N 1
ATOM 1299 C CA . LEU A 1 165 ? -14.528 2.134 6.954 1.00 89.00 165 LEU A CA 1
ATOM 1300 C C . LEU A 1 165 ? -13.982 2.380 8.364 1.00 89.00 165 LEU A C 1
ATOM 1302 O O . LEU A 1 165 ? -14.711 2.199 9.344 1.00 89.00 165 LEU A O 1
ATOM 1306 N N . ILE A 1 166 ? -12.718 2.788 8.487 1.00 89.12 166 ILE A N 1
ATOM 1307 C CA . ILE A 1 166 ? -12.117 3.140 9.776 1.00 89.12 166 ILE A CA 1
ATOM 1308 C C . ILE A 1 166 ? -12.821 4.372 10.345 1.00 89.12 166 ILE A C 1
ATOM 1310 O O . ILE A 1 166 ? -13.280 4.332 11.486 1.00 89.12 166 ILE A O 1
ATOM 1314 N N . LEU A 1 167 ? -12.965 5.441 9.559 1.00 86.06 167 LEU A N 1
ATOM 1315 C CA . LEU A 1 167 ? -13.620 6.678 9.983 1.00 86.06 167 LEU A CA 1
ATOM 1316 C C . LEU A 1 167 ? -15.080 6.439 10.360 1.00 86.06 167 LEU A C 1
ATOM 1318 O O . LEU A 1 167 ? -15.495 6.838 11.444 1.00 86.06 167 LEU A O 1
ATOM 1322 N N . TRP A 1 168 ? -15.835 5.721 9.528 1.00 89.00 168 TRP A N 1
ATOM 1323 C CA . TRP A 1 168 ? -17.240 5.405 9.784 1.00 89.00 168 TRP A CA 1
ATOM 1324 C C . TRP A 1 168 ? -17.432 4.707 11.128 1.00 89.00 168 TRP A C 1
ATOM 1326 O O . TRP A 1 168 ? -18.385 4.992 11.848 1.00 89.00 168 TRP A O 1
ATOM 1336 N N . ARG A 1 169 ? -16.530 3.788 11.489 1.00 87.62 169 ARG A N 1
ATOM 1337 C CA . ARG A 1 169 ? -16.611 3.075 12.767 1.00 87.62 169 ARG A CA 1
ATOM 1338 C C . ARG A 1 169 ? -16.115 3.916 13.935 1.00 87.62 169 ARG A C 1
ATOM 1340 O O . ARG A 1 169 ? -16.701 3.853 15.009 1.00 87.62 169 ARG A O 1
ATOM 1347 N N . THR A 1 170 ? -15.048 4.679 13.722 1.00 83.75 170 THR A N 1
ATOM 1348 C CA . THR A 1 170 ? -14.351 5.405 14.788 1.00 83.75 170 THR A CA 1
ATOM 1349 C C . THR A 1 170 ? -15.102 6.682 15.180 1.00 83.75 170 THR A C 1
ATOM 1351 O O . THR A 1 170 ? -15.209 6.978 16.363 1.00 83.75 170 THR A O 1
ATOM 1354 N N . ILE A 1 171 ? -15.685 7.417 14.227 1.00 82.50 171 ILE A N 1
ATOM 1355 C CA . ILE A 1 171 ? -16.406 8.681 14.473 1.00 82.50 171 ILE A CA 1
ATOM 1356 C C . ILE A 1 171 ? -17.557 8.550 15.494 1.00 82.50 171 ILE A C 1
ATOM 1358 O O . ILE A 1 171 ? -17.582 9.351 16.429 1.00 82.50 171 ILE A O 1
ATOM 1362 N N . PRO A 1 172 ? -18.502 7.594 15.389 1.00 82.25 172 PRO A N 1
ATOM 1363 C CA . PRO A 1 172 ? -19.603 7.492 16.349 1.00 82.25 172 PRO A CA 1
ATOM 1364 C C . PRO A 1 172 ? -19.125 7.072 17.745 1.00 82.25 172 PRO A C 1
ATOM 1366 O O . PRO A 1 172 ? -19.599 7.622 18.739 1.00 82.25 172 PRO A O 1
ATOM 1369 N N . ASP A 1 173 ? -18.146 6.163 17.826 1.00 77.50 173 ASP A N 1
ATOM 1370 C CA . ASP A 1 173 ? -17.555 5.740 19.101 1.00 77.50 173 ASP A CA 1
ATOM 1371 C C . ASP A 1 173 ? -16.795 6.909 19.771 1.00 77.50 173 ASP A C 1
ATOM 1373 O O . ASP A 1 173 ? -16.804 7.036 20.996 1.00 77.50 173 ASP A O 1
ATOM 1377 N N . LEU A 1 174 ? -16.194 7.806 18.977 1.00 71.62 174 LEU A N 1
ATOM 1378 C CA . LEU A 1 174 ? -15.567 9.044 19.452 1.00 71.62 174 LEU A CA 1
ATOM 1379 C C . LEU A 1 174 ? -16.593 10.079 19.922 1.00 71.62 174 LEU A C 1
ATOM 1381 O O . LEU A 1 174 ? -16.405 10.689 20.974 1.00 71.62 174 LEU A O 1
ATOM 1385 N N . TYR A 1 175 ? -17.684 10.263 19.174 1.00 74.50 175 TYR A N 1
ATOM 1386 C CA . TYR A 1 175 ? -18.732 11.228 19.513 1.00 74.50 175 TYR A CA 1
ATOM 1387 C C . TYR A 1 175 ? -19.456 10.858 20.815 1.00 74.50 175 TYR A C 1
ATOM 1389 O O . TYR A 1 175 ? -19.885 11.733 21.562 1.00 74.50 175 TYR A O 1
ATOM 1397 N N . ALA A 1 176 ? -19.548 9.560 21.118 1.00 75.31 176 ALA A N 1
ATOM 1398 C CA . ALA A 1 176 ? -20.190 9.059 22.326 1.00 75.31 176 ALA A CA 1
ATOM 1399 C C . ALA A 1 176 ? -19.327 9.163 23.599 1.00 75.31 176 ALA A C 1
ATOM 1401 O O . ALA A 1 176 ? -19.896 9.136 24.691 1.00 75.31 176 ALA A O 1
ATOM 1402 N N . LYS A 1 177 ? -17.985 9.234 23.500 1.00 65.50 177 LYS A N 1
ATOM 1403 C CA . LYS A 1 177 ? -17.105 8.965 24.657 1.00 65.50 177 LYS A CA 1
ATOM 1404 C C . LYS A 1 177 ? -16.375 10.160 25.275 1.00 65.50 177 LYS A C 1
ATOM 1406 O O . LYS A 1 177 ? -16.136 10.097 26.469 1.00 65.50 177 LYS A O 1
ATOM 1411 N N . GLU A 1 178 ? -16.067 11.234 24.549 1.00 58.97 178 GLU A N 1
ATOM 1412 C CA . GLU A 1 178 ? -15.694 12.543 25.130 1.00 58.97 178 GLU A CA 1
ATOM 1413 C C . GLU A 1 178 ? -15.362 13.539 24.011 1.00 58.97 178 GLU A C 1
ATOM 1415 O O . GLU A 1 178 ? -14.398 13.367 23.264 1.00 58.97 178 GLU A O 1
ATOM 1420 N N . ILE A 1 179 ? -16.143 14.615 23.916 1.00 57.41 179 ILE A N 1
ATOM 1421 C CA . ILE A 1 179 ? -16.095 15.597 22.820 1.00 57.41 179 ILE A CA 1
ATOM 1422 C C . ILE A 1 179 ? -14.833 16.488 22.850 1.00 57.41 179 ILE A C 1
ATOM 1424 O O . ILE A 1 179 ? -14.493 17.097 21.839 1.00 57.41 179 ILE A O 1
ATOM 1428 N N . ASN A 1 180 ? -14.073 16.537 23.951 1.00 58.03 180 ASN A N 1
ATOM 1429 C CA . ASN A 1 180 ? -13.090 17.614 24.140 1.00 58.03 180 ASN A CA 1
ATOM 1430 C C . ASN A 1 180 ? -11.624 17.257 23.840 1.00 58.03 180 ASN A C 1
ATOM 1432 O O . ASN A 1 180 ? -10.858 18.157 23.499 1.00 58.03 180 ASN A O 1
ATOM 1436 N N . THR A 1 181 ? -11.209 15.986 23.902 1.00 60.97 181 THR A N 1
ATOM 1437 C CA . THR A 1 181 ? -9.763 15.667 23.904 1.00 60.97 181 THR A CA 1
ATOM 1438 C C . THR A 1 181 ? -9.292 15.003 22.609 1.00 60.97 181 THR A C 1
ATOM 1440 O O . THR A 1 181 ? -8.388 15.518 21.953 1.00 60.97 181 THR A O 1
ATOM 1443 N N . ILE A 1 182 ? -9.923 13.907 22.168 1.00 59.34 182 ILE A N 1
ATOM 1444 C CA . ILE A 1 182 ? -9.439 13.126 21.009 1.00 59.34 182 ILE A CA 1
ATOM 1445 C C . ILE A 1 182 ? -9.840 13.760 19.670 1.00 59.34 182 ILE A C 1
ATOM 1447 O O . ILE A 1 182 ? -9.034 13.783 18.737 1.00 59.34 182 ILE A O 1
ATOM 1451 N N . GLY A 1 183 ? -11.037 14.352 19.587 1.00 66.50 183 GLY A N 1
ATOM 1452 C CA . GLY A 1 183 ? -11.456 15.126 18.414 1.00 66.50 183 GLY A CA 1
ATOM 1453 C C . GLY A 1 183 ? -10.490 16.273 18.110 1.00 66.50 183 GLY A C 1
ATOM 1454 O O . GLY A 1 183 ? -10.155 16.501 16.951 1.00 66.50 183 GLY A O 1
ATOM 1455 N N . SER A 1 184 ? -9.945 16.915 19.152 1.00 69.06 184 SER A N 1
ATOM 1456 C CA . SER A 1 184 ? -8.958 17.987 18.997 1.00 69.06 184 SER A CA 1
ATOM 1457 C C . SER A 1 184 ? -7.642 17.499 18.379 1.00 69.06 184 SER A C 1
ATOM 1459 O O . SER A 1 184 ? -7.041 18.224 17.592 1.00 69.06 184 SER A O 1
ATOM 1461 N N . ILE A 1 185 ? -7.221 16.262 18.677 1.00 73.50 185 ILE A N 1
ATOM 1462 C CA . ILE A 1 185 ? -5.976 15.673 18.163 1.00 73.50 185 ILE A CA 1
ATOM 1463 C C . 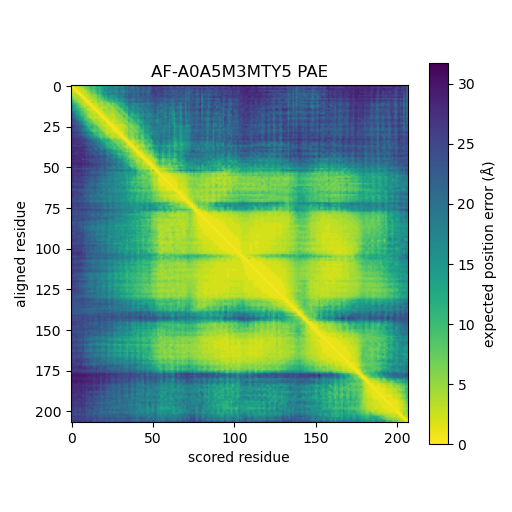ILE A 1 185 ? -6.143 15.252 16.703 1.00 73.50 185 ILE A C 1
ATOM 1465 O O . ILE A 1 185 ? -5.294 15.587 15.885 1.00 73.50 185 ILE A O 1
ATOM 1469 N N . CYS A 1 186 ? -7.237 14.566 16.350 1.00 66.88 186 CYS A N 1
ATOM 1470 C CA . CYS A 1 186 ? -7.499 14.201 14.951 1.00 66.88 186 CYS A CA 1
ATOM 1471 C C . CYS A 1 186 ? -7.714 15.441 14.077 1.00 66.88 186 CYS A C 1
ATOM 1473 O O . CYS A 1 186 ? -7.173 15.511 12.977 1.00 66.88 186 CYS A O 1
ATOM 1475 N N . TYR A 1 187 ? -8.451 16.436 14.580 1.00 74.69 187 TYR A N 1
ATOM 1476 C CA . TYR A 1 187 ? -8.616 17.716 13.899 1.00 74.69 187 TYR A CA 1
ATOM 1477 C C . TYR A 1 187 ? -7.270 18.416 13.697 1.00 74.69 187 TYR A C 1
ATOM 1479 O O . TYR A 1 187 ? -6.977 18.834 12.583 1.00 74.69 187 TYR A O 1
ATOM 1487 N N . ARG A 1 188 ? -6.418 18.482 14.731 1.00 77.44 188 ARG A N 1
ATOM 1488 C CA . ARG A 1 188 ? -5.066 19.053 14.619 1.00 77.44 188 ARG A CA 1
ATOM 1489 C C . ARG A 1 188 ? -4.205 18.298 13.613 1.00 77.44 188 ARG A C 1
ATOM 1491 O O . ARG A 1 188 ? -3.653 18.935 12.736 1.00 77.44 188 ARG A O 1
ATOM 1498 N N . LEU A 1 189 ? -4.165 16.967 13.662 1.00 75.62 189 LEU A N 1
ATOM 1499 C CA . LEU A 1 189 ? -3.417 16.159 12.689 1.00 75.62 189 LEU A CA 1
ATOM 1500 C C . LEU A 1 189 ? -3.897 16.387 11.251 1.00 75.62 189 LEU A C 1
ATOM 1502 O O . LEU A 1 189 ? -3.081 16.485 10.339 1.00 75.62 189 LEU A O 1
ATOM 1506 N N . MET A 1 190 ? -5.212 16.484 11.043 1.00 77.12 190 MET A N 1
ATOM 1507 C CA . MET A 1 190 ? -5.779 16.726 9.719 1.00 77.12 190 MET A CA 1
ATOM 1508 C C . MET A 1 190 ? -5.481 18.147 9.231 1.00 77.12 190 MET A C 1
ATOM 1510 O O . MET A 1 190 ? -5.119 18.325 8.073 1.00 77.12 190 MET A O 1
ATOM 1514 N N . VAL A 1 191 ? -5.592 19.149 10.108 1.00 83.44 191 VAL A N 1
ATOM 1515 C CA . VAL A 1 191 ? -5.251 20.547 9.809 1.00 83.44 191 VAL A CA 1
ATOM 1516 C C . VAL A 1 191 ? -3.760 20.691 9.517 1.00 83.44 191 VAL A C 1
ATOM 1518 O O . VAL A 1 191 ? -3.410 21.304 8.515 1.00 83.44 191 VAL A O 1
ATOM 1521 N N . ASP A 1 192 ? -2.891 20.081 10.319 1.00 79.75 192 ASP A N 1
ATOM 1522 C CA . ASP A 1 192 ? -1.439 20.124 10.132 1.00 79.75 192 ASP A CA 1
ATOM 1523 C C . ASP A 1 192 ? -1.037 19.439 8.816 1.00 79.75 192 ASP A C 1
ATOM 1525 O O . ASP A 1 192 ? -0.253 19.989 8.039 1.00 79.75 192 ASP A O 1
ATOM 1529 N N . GLY A 1 193 ? -1.639 18.283 8.509 1.00 74.00 193 GLY A N 1
ATOM 1530 C CA . GLY A 1 193 ? -1.450 17.594 7.233 1.00 74.00 193 GLY A CA 1
ATOM 1531 C C . GLY A 1 193 ? -1.939 18.412 6.033 1.00 74.00 193 GLY A C 1
ATOM 1532 O O . GLY A 1 193 ? -1.247 18.493 5.018 1.00 74.00 193 GLY A O 1
ATOM 1533 N N . LEU A 1 194 ? -3.098 19.070 6.153 1.00 77.75 194 LEU A N 1
ATOM 1534 C CA . LEU A 1 194 ? -3.659 19.921 5.102 1.00 77.75 194 LEU A CA 1
ATOM 1535 C C . LEU A 1 194 ? -2.810 21.180 4.878 1.00 77.75 194 LEU A C 1
ATOM 1537 O O . LEU A 1 194 ? -2.550 21.543 3.734 1.00 77.75 194 LEU A O 1
ATOM 1541 N N . ILE A 1 195 ? -2.349 21.832 5.951 1.00 84.44 195 ILE A N 1
ATOM 1542 C CA . ILE A 1 195 ? -1.470 23.007 5.879 1.00 84.44 195 ILE A CA 1
ATOM 1543 C C . ILE A 1 195 ? -0.157 22.637 5.195 1.00 84.44 195 ILE A C 1
ATOM 1545 O O . ILE A 1 195 ? 0.287 23.368 4.312 1.00 84.44 195 ILE A O 1
ATOM 1549 N N . TYR A 1 196 ? 0.436 21.494 5.546 1.00 78.19 196 TYR A N 1
ATOM 1550 C CA . TYR A 1 196 ? 1.635 21.000 4.874 1.00 78.19 196 TYR A CA 1
ATOM 1551 C C . TYR A 1 196 ? 1.394 20.778 3.375 1.00 78.19 196 TYR A C 1
ATOM 1553 O O . TYR A 1 196 ? 2.179 21.234 2.544 1.00 78.19 196 TYR A O 1
ATOM 1561 N N . TYR A 1 197 ? 0.277 20.142 3.013 1.00 71.44 197 TYR A N 1
ATOM 1562 C CA . TYR A 1 197 ? -0.061 19.883 1.614 1.00 71.44 197 TYR A CA 1
ATOM 1563 C C . TYR A 1 197 ? -0.281 21.178 0.820 1.00 71.44 197 TYR A C 1
ATOM 1565 O O . TYR A 1 197 ? 0.225 21.327 -0.294 1.00 71.44 197 TYR A O 1
ATOM 1573 N N . MET A 1 198 ? -0.981 22.147 1.415 1.00 82.50 198 MET A N 1
ATOM 1574 C CA . MET A 1 198 ? -1.170 23.479 0.842 1.00 82.50 198 MET A CA 1
ATOM 1575 C C . MET A 1 198 ? 0.164 24.212 0.701 1.00 82.50 198 MET A C 1
ATOM 1577 O O . MET A 1 198 ? 0.413 24.817 -0.333 1.00 82.50 198 MET A O 1
ATOM 1581 N N . TYR A 1 199 ? 1.057 24.116 1.684 1.00 86.81 199 TYR A N 1
ATOM 1582 C CA . TYR A 1 199 ? 2.381 24.725 1.607 1.00 86.81 199 TYR A CA 1
ATOM 1583 C C . TYR A 1 199 ? 3.207 24.138 0.459 1.00 86.81 199 TYR A C 1
ATOM 1585 O O . TYR A 1 199 ? 3.710 24.884 -0.376 1.00 86.81 199 TYR A O 1
ATOM 1593 N N . VAL A 1 200 ? 3.303 22.813 0.351 1.00 80.31 200 VAL A N 1
ATOM 1594 C CA . VAL A 1 200 ? 4.073 22.159 -0.721 1.00 80.31 200 VAL A CA 1
ATOM 1595 C C . VAL A 1 200 ? 3.497 22.471 -2.103 1.00 80.31 200 VAL A C 1
ATOM 1597 O O . VAL A 1 200 ? 4.253 22.732 -3.036 1.00 80.31 200 VAL A O 1
ATOM 1600 N N . THR A 1 201 ? 2.170 22.474 -2.236 1.00 77.44 201 THR A N 1
ATOM 1601 C CA . THR A 1 201 ? 1.503 22.681 -3.530 1.00 77.44 201 THR A CA 1
ATOM 1602 C C . THR A 1 201 ? 1.515 24.147 -3.960 1.00 77.44 201 THR A C 1
ATOM 1604 O O . THR A 1 201 ? 1.628 24.442 -5.147 1.00 77.44 201 THR A O 1
ATOM 1607 N N . PHE A 1 202 ? 1.383 25.073 -3.007 1.00 82.81 202 PHE A N 1
ATOM 1608 C CA . PHE A 1 202 ? 1.153 26.491 -3.283 1.00 82.81 202 PHE A CA 1
ATOM 1609 C C . PHE A 1 202 ? 2.384 27.374 -3.072 1.00 82.81 202 PHE A C 1
ATOM 1611 O O . PHE A 1 202 ? 2.318 28.558 -3.388 1.00 82.81 202 PHE A O 1
ATOM 1618 N N . THR A 1 203 ? 3.505 26.846 -2.565 1.00 83.81 203 THR A N 1
ATOM 1619 C CA . THR A 1 203 ? 4.760 27.610 -2.512 1.00 83.81 203 THR A CA 1
ATOM 1620 C C . THR A 1 203 ? 5.294 27.762 -3.937 1.00 83.81 203 THR A C 1
ATOM 1622 O O . THR A 1 203 ? 5.732 26.768 -4.526 1.00 83.81 203 THR A O 1
ATOM 1625 N N . PRO A 1 204 ? 5.268 28.973 -4.527 1.00 67.44 204 PRO A N 1
ATOM 1626 C CA . PRO A 1 204 ? 5.829 29.182 -5.848 1.00 67.44 204 PRO A CA 1
ATOM 1627 C C . PRO A 1 204 ? 7.327 28.902 -5.762 1.00 67.44 204 PRO A C 1
ATOM 1629 O O . PRO A 1 204 ? 8.056 29.578 -5.035 1.00 67.44 204 PRO A O 1
ATOM 1632 N N . ARG A 1 205 ? 7.799 27.891 -6.498 1.00 69.75 205 ARG A N 1
ATOM 1633 C CA . ARG A 1 205 ? 9.229 27.768 -6.776 1.00 69.75 205 ARG A CA 1
ATOM 1634 C C . ARG A 1 205 ? 9.601 28.982 -7.618 1.00 69.75 205 ARG A C 1
ATOM 1636 O O . ARG A 1 205 ? 9.308 29.012 -8.809 1.00 69.75 205 ARG A O 1
ATOM 1643 N N . SER A 1 206 ? 10.179 29.998 -6.986 1.00 63.75 206 SER A N 1
ATOM 1644 C CA . SER A 1 206 ? 10.894 31.048 -7.698 1.00 63.75 206 SER A CA 1
ATOM 1645 C C . SER A 1 206 ? 12.068 30.380 -8.413 1.00 63.75 206 SER A C 1
ATOM 1647 O O . SER A 1 206 ? 13.043 29.995 -7.764 1.00 63.75 206 SER A O 1
ATOM 1649 N N . LEU A 1 207 ? 11.881 30.140 -9.711 1.00 47.50 207 LEU A N 1
ATOM 1650 C CA . LEU A 1 207 ? 12.929 29.803 -10.671 1.00 47.50 207 LEU A CA 1
ATOM 1651 C C . LEU A 1 207 ? 13.840 31.012 -10.884 1.00 47.50 207 LEU A C 1
ATOM 1653 O O . LEU A 1 207 ? 13.296 32.140 -10.942 1.00 47.50 207 LEU A O 1
#

Mean predicted aligned error: 13.22 Å

pLDDT: mean 74.58, std 14.99, range [40.34, 95.88]

Secondary structure (DSSP, 8-state):
-----------HHHHHHHHHHHHHHHHHHHHHHHHHHHHHHHHHHHHHHTS---HHHHHHHHHHHHHHHTT---TTHHHHHHHHHHHHHHHHHHHHHHHHHHHTTT-HHHHHHHHHHHHHHHHHHHHHHHH-------TT-----HHHHHHTHHHHHHHHHHHHHHHHHHHHHHHHH-SSSHHHHHHHHHHHHHHHHHHHHHS----

Solvent-accessible surface area (backbone atoms only — not comparable to full-atom values): 12474 Å² total; per-residue (Å²): 140,82,85,84,82,83,82,80,80,79,67,66,75,62,58,56,58,59,51,50,58,54,49,53,56,49,53,57,51,57,57,58,61,57,53,60,60,56,54,66,50,52,68,59,45,59,70,60,68,75,51,84,86,45,73,68,58,53,52,52,49,52,43,64,58,49,62,69,61,56,71,65,87,49,102,66,43,79,63,51,39,54,52,50,53,52,51,39,52,54,49,52,51,50,56,51,50,54,52,50,40,66,74,37,69,89,43,59,66,62,46,50,51,52,49,50,52,49,52,55,47,52,52,50,53,52,53,47,62,74,68,60,69,85,80,80,84,48,100,85,57,82,88,74,58,67,64,64,64,54,58,66,49,49,64,54,52,52,49,51,53,52,52,48,54,50,47,66,58,46,51,60,61,45,66,74,70,51,76,75,62,62,56,53,50,56,49,46,54,50,50,53,52,48,52,50,51,48,47,68,73,65,55,77,79,83,125

Foldseek 3Di:
DDDDDDDDPDDVVVVVVVVVVVVVVVVVVVVVPPPVVVVVCVVVVVVVVPDDDDPLSVLVVLLVVLVVVLPPDDPVNPLSNLVSVLVSLLSVLVSLLVVLCVLPVPCVVVSVVLVVLSVVLVVVSVVCSVVDDDDPDDVPDDDPPVVVVVNVCSSVVSVVVSVCSCCVSVVVVQVPPDDPDVVVVVVVVVVVVVVVVCCVVVVDPPD

Sequence (207 aa):
MAAITSSWTFNETQYDLEVEDSLDARATILTRINFSEYFTEVSKIELVWMHPKNTMSCLFIVNRYLTPLGFIECDHYARYEGVMLALAVEIAELMMLVRVAALYNNHKVAVSALGLIHVAWLAVAIWLMIHGAPVMHTPAVHSSSTLASSFAWIPMTYDTIVITLILWRTIPDLYAKEINTIGSICYRLMVDGLIYYMYVTFTPRSL

Radius of gyration: 24.78 Å; Cα contacts (8 Å, |Δi|>4): 50; chains: 1; bounding box: 50×55×77 Å

Nearest PDB structures (foldseek):
  8hsi-assembly1_A  TM=4.862E-01  e=6.576E+00  Homo sapiens
  4o6m-assembly1_A  TM=3.728E-01  e=5.251E+00  Archaeoglobus fulgidus DSM 4304